Protein AF-A0A7S6MC54-F1 (afdb_monomer_lite)

Sequence (258 aa):
MLLSTLIVSCSLTTASPAATPVPMPVRLTVTQDDRLHALELRAAEIKAAMAKAREAGRLDEVERLERSMQEVRHMMEEVRASIKQQKERASVDKPLPPDARKEPAPPRDKPLPPGAAELEKQEQQIRHLKEAIGHLREAGMIDAAEHLSQELERRHHALRQRVGGAAEAERAALERAQKERANAERARAEAMEREVRARAEREGALRQPGPGAGGPGMERLERLEMTVQELAAHVRELTAIIEQMRRERGGAARQPLP

Foldseek 3Di:
DDDDDDDDDDDDDDDDDDDDDDPDPPPPPCDLVNVLVVLVVVLVVLVVVLVVCVVVVVVVSNVVSVVVNVVSVVVNVVSVVVVVVVVVVVVVPDDDDPDDPDDPDDPPDPPPPPCPVVLVVLVVVLVVLVVVLVVCVVVVVPVVSVVSVVVSVVSVVVSVVVVVVVVVVVVVVVVVVVVVVVVVVVVVVVVVVVVVVVVVVVVVVVPPDDPDDPDPVVVVVVVVVVVVVVVVVVVVVVVVVVVVVVVVVVVVVDDDDD

pLDDT: mean 71.46, std 18.73, range [30.3, 93.81]

Structure (mmCIF, N/CA/C/O backbone):
data_AF-A0A7S6MC54-F1
#
_entry.id   AF-A0A7S6MC54-F1
#
loop_
_atom_site.group_PDB
_atom_site.id
_atom_site.type_symbol
_atom_site.label_atom_id
_atom_site.label_alt_id
_atom_site.label_comp_id
_atom_site.label_asym_id
_atom_site.label_entity_id
_atom_site.label_seq_id
_atom_site.pdbx_PDB_ins_code
_atom_site.Cartn_x
_atom_site.Cartn_y
_atom_site.Cartn_z
_atom_site.occupancy
_atom_site.B_iso_or_equiv
_atom_site.auth_seq_id
_atom_site.auth_comp_id
_atom_site.auth_asym_id
_atom_site.auth_atom_id
_atom_site.pdbx_PDB_model_num
ATOM 1 N N . MET A 1 1 ? 28.677 -18.228 11.259 1.00 37.16 1 MET A N 1
ATOM 2 C CA . MET A 1 1 ? 27.345 -18.139 10.624 1.00 37.16 1 MET A CA 1
ATOM 3 C C . MET A 1 1 ? 27.239 -19.259 9.605 1.00 37.16 1 MET A C 1
ATOM 5 O O . MET A 1 1 ? 28.044 -19.296 8.685 1.00 37.16 1 MET A O 1
ATOM 9 N N . LEU A 1 2 ? 26.347 -20.220 9.845 1.00 32.59 2 LEU A N 1
ATOM 10 C CA . LEU A 1 2 ? 26.194 -21.432 9.037 1.00 32.59 2 LEU A CA 1
ATOM 11 C C . LEU A 1 2 ? 25.467 -21.090 7.725 1.00 32.59 2 LEU A C 1
ATOM 13 O O . LEU A 1 2 ? 24.291 -20.738 7.729 1.00 32.59 2 LEU A O 1
ATOM 17 N N . LEU A 1 3 ? 26.193 -21.154 6.609 1.00 31.42 3 LEU A N 1
ATOM 18 C CA . LEU A 1 3 ? 25.653 -21.095 5.251 1.00 31.42 3 LEU A CA 1
ATOM 19 C C . LEU A 1 3 ? 25.032 -22.459 4.922 1.00 31.42 3 LEU A C 1
ATOM 21 O O . LEU A 1 3 ? 25.734 -23.395 4.545 1.00 31.42 3 LEU A O 1
ATOM 25 N N . SER A 1 4 ? 23.716 -22.584 5.081 1.00 34.78 4 SER A N 1
ATOM 26 C CA . SER A 1 4 ? 22.985 -23.774 4.639 1.00 34.78 4 SER A CA 1
ATOM 27 C C . SER A 1 4 ? 22.830 -23.736 3.118 1.00 34.78 4 SER A C 1
ATOM 29 O O . SER A 1 4 ? 22.003 -23.004 2.576 1.00 34.78 4 SER A O 1
ATOM 31 N N . THR A 1 5 ? 23.679 -24.500 2.433 1.00 37.72 5 THR A N 1
ATOM 32 C CA . THR A 1 5 ? 23.678 -24.676 0.975 1.00 37.72 5 THR A CA 1
ATOM 33 C C . THR A 1 5 ? 22.659 -25.756 0.623 1.00 37.72 5 THR A C 1
ATOM 35 O O . THR A 1 5 ? 22.843 -26.907 1.009 1.00 37.72 5 THR A O 1
ATOM 38 N N . LEU A 1 6 ? 21.587 -25.412 -0.094 1.00 33.50 6 LEU A N 1
ATOM 39 C CA . LEU A 1 6 ? 20.655 -26.401 -0.637 1.00 33.50 6 LEU A CA 1
ATOM 40 C C . LEU A 1 6 ? 21.081 -26.710 -2.079 1.00 33.50 6 LEU A C 1
ATOM 42 O O . LEU A 1 6 ? 20.910 -25.884 -2.973 1.00 33.50 6 LEU A O 1
ATOM 46 N N . ILE A 1 7 ? 21.712 -27.868 -2.285 1.00 37.66 7 ILE A N 1
ATOM 47 C CA . ILE A 1 7 ? 22.091 -28.374 -3.610 1.00 37.66 7 ILE A CA 1
ATOM 48 C C . ILE A 1 7 ? 20.920 -29.217 -4.117 1.00 37.66 7 ILE A C 1
ATOM 50 O O . ILE A 1 7 ? 20.656 -30.293 -3.587 1.00 37.66 7 ILE A O 1
ATOM 54 N N . VAL A 1 8 ? 20.208 -28.724 -5.130 1.00 34.72 8 VAL A N 1
ATOM 55 C CA . VAL A 1 8 ? 19.212 -29.520 -5.858 1.00 34.72 8 VAL A CA 1
ATOM 56 C C . VAL A 1 8 ? 19.930 -30.207 -7.017 1.00 34.72 8 VAL A C 1
ATOM 58 O O . VAL A 1 8 ? 20.238 -29.576 -8.026 1.00 34.72 8 VAL A O 1
ATOM 61 N N . SER A 1 9 ? 20.232 -31.494 -6.851 1.00 30.88 9 SER A N 1
ATOM 62 C CA . SER A 1 9 ? 20.792 -32.348 -7.902 1.00 30.88 9 SER A CA 1
ATOM 63 C C . SER A 1 9 ? 19.655 -32.988 -8.701 1.00 30.88 9 SER A C 1
ATOM 65 O O . SER A 1 9 ? 19.024 -33.929 -8.227 1.00 30.88 9 SER A O 1
ATOM 67 N N . CYS A 1 10 ? 19.395 -32.502 -9.916 1.00 30.30 10 CYS A N 1
ATOM 68 C CA . CYS A 1 10 ? 18.588 -33.231 -10.896 1.00 30.30 10 CYS A CA 1
ATOM 69 C C . CYS A 1 10 ? 19.510 -34.125 -11.733 1.00 30.30 10 CYS A C 1
ATOM 71 O O . CYS A 1 10 ? 20.230 -33.642 -12.604 1.00 30.30 10 CYS A O 1
ATOM 73 N N . SER A 1 11 ? 19.489 -35.429 -11.464 1.00 33.38 11 SER A N 1
ATOM 74 C CA . SER A 1 11 ? 20.126 -36.441 -12.309 1.00 33.38 11 SER A CA 1
ATOM 75 C C . SER A 1 11 ? 19.201 -36.790 -13.476 1.00 33.38 11 SER A C 1
ATOM 77 O O . SER A 1 11 ? 18.204 -37.480 -13.292 1.00 33.38 11 SER A O 1
ATOM 79 N N . LEU A 1 12 ? 19.539 -36.330 -14.681 1.00 36.09 12 LEU A N 1
ATOM 80 C CA . LEU A 1 12 ? 19.030 -36.892 -15.933 1.00 36.09 12 LEU A CA 1
ATOM 81 C C . LEU A 1 12 ? 20.151 -37.732 -16.549 1.00 36.09 12 LEU A C 1
ATOM 83 O O . LEU A 1 12 ? 21.119 -37.209 -17.094 1.00 36.09 12 LEU A O 1
ATOM 87 N N . THR A 1 13 ? 20.026 -39.048 -16.390 1.00 34.53 13 THR A N 1
ATOM 88 C CA . THR A 1 13 ? 20.922 -40.054 -16.960 1.00 34.53 13 THR A CA 1
ATOM 89 C C . THR A 1 13 ? 20.366 -40.513 -18.303 1.00 34.53 13 THR A C 1
ATOM 91 O O . THR A 1 13 ? 19.396 -41.262 -18.317 1.00 34.53 13 THR A O 1
ATOM 94 N N . THR A 1 14 ? 21.020 -40.148 -19.407 1.00 35.31 14 THR A N 1
ATOM 95 C CA . THR A 1 14 ? 21.087 -40.961 -20.638 1.00 35.31 14 THR A CA 1
ATOM 96 C C . THR A 1 14 ? 22.402 -40.684 -21.376 1.00 35.31 14 THR A C 1
ATOM 98 O O . THR A 1 14 ? 22.885 -39.557 -21.399 1.00 35.31 14 THR A O 1
ATOM 101 N N . ALA A 1 15 ? 22.996 -41.755 -21.903 1.00 34.56 15 ALA A N 1
ATOM 102 C CA . ALA A 1 15 ? 24.396 -41.931 -22.288 1.00 34.56 15 ALA A CA 1
ATOM 103 C C . ALA A 1 15 ? 24.897 -41.221 -23.574 1.00 34.56 15 ALA A C 1
ATOM 105 O O . ALA A 1 15 ? 24.126 -40.975 -24.498 1.00 34.56 15 ALA A O 1
ATOM 106 N N . SER A 1 16 ? 26.240 -41.123 -23.648 1.00 34.69 16 SER A N 1
ATOM 107 C CA . SER A 1 16 ? 27.150 -41.099 -24.826 1.00 34.69 16 SER A CA 1
ATOM 108 C C . SER A 1 16 ? 27.732 -39.752 -25.316 1.00 34.69 16 SER A C 1
ATOM 110 O O . SER A 1 16 ? 27.127 -38.705 -25.113 1.00 34.69 16 SER A O 1
ATOM 112 N N . PRO A 1 17 ? 28.970 -39.739 -25.875 1.00 49.44 17 PRO A N 1
ATOM 113 C CA . PRO A 1 17 ? 30.034 -38.875 -25.377 1.00 49.44 17 PRO A CA 1
ATOM 114 C C . PRO A 1 17 ? 30.591 -37.956 -26.469 1.00 49.44 17 PRO A C 1
ATOM 116 O O . PRO A 1 17 ? 31.317 -38.393 -27.358 1.00 49.44 17 PRO A O 1
ATOM 119 N N . ALA A 1 18 ? 30.316 -36.662 -26.371 1.00 38.00 18 ALA A N 1
ATOM 120 C CA . ALA A 1 18 ? 31.085 -35.649 -27.083 1.00 38.00 18 ALA A CA 1
ATOM 121 C C . ALA A 1 18 ? 30.949 -34.311 -26.351 1.00 38.00 18 ALA A C 1
ATOM 123 O O . ALA A 1 18 ? 29.885 -33.704 -26.351 1.00 38.00 18 ALA A O 1
ATOM 124 N N . ALA A 1 19 ? 32.037 -33.900 -25.695 1.00 49.19 19 ALA A N 1
ATOM 125 C CA . ALA A 1 19 ? 32.327 -32.530 -25.268 1.00 49.19 19 ALA A CA 1
ATOM 126 C C . ALA A 1 19 ? 31.126 -31.703 -24.752 1.00 49.19 19 ALA A C 1
ATOM 128 O O . ALA A 1 19 ? 30.734 -30.707 -25.355 1.00 49.19 19 ALA A O 1
ATOM 129 N N . THR A 1 20 ? 30.562 -32.074 -23.603 1.00 38.59 20 THR A N 1
ATOM 130 C CA . THR A 1 20 ? 29.596 -31.217 -22.901 1.00 38.59 20 THR A CA 1
ATOM 131 C C . THR A 1 20 ? 30.325 -30.123 -22.113 1.00 38.59 20 THR A C 1
ATOM 133 O O . THR A 1 20 ? 31.142 -30.460 -21.249 1.00 38.59 20 THR A O 1
ATOM 136 N N . PRO A 1 21 ? 30.035 -28.828 -22.338 1.00 42.56 21 PRO A N 1
ATOM 137 C CA . PRO A 1 21 ? 30.453 -27.778 -21.422 1.00 42.56 21 PRO A CA 1
ATOM 138 C C . PRO A 1 21 ? 29.778 -28.023 -20.070 1.00 42.56 21 PRO A C 1
ATOM 140 O O . PRO A 1 21 ? 28.570 -28.245 -19.996 1.00 42.56 21 PRO A O 1
ATOM 143 N N . VAL A 1 22 ? 30.576 -28.018 -19.003 1.00 42.94 22 VAL A N 1
ATOM 144 C CA . VAL A 1 22 ? 30.094 -28.133 -17.624 1.00 42.94 22 VAL A CA 1
ATOM 145 C C . VAL A 1 22 ? 29.021 -27.058 -17.409 1.00 42.94 22 VAL A C 1
ATOM 147 O O . VAL A 1 22 ? 29.339 -25.874 -17.555 1.00 42.94 22 VAL A O 1
ATOM 150 N N . PRO A 1 23 ? 27.763 -27.413 -17.081 1.00 43.28 23 PRO A N 1
ATOM 151 C CA . PRO A 1 23 ? 26.770 -26.418 -16.718 1.00 43.28 23 PRO A CA 1
ATOM 152 C C . PRO A 1 23 ? 27.247 -25.758 -15.427 1.00 43.28 23 PRO A C 1
ATOM 154 O O . PRO A 1 23 ? 27.237 -26.365 -14.355 1.00 43.28 23 PRO A O 1
ATOM 157 N N . MET A 1 24 ? 27.736 -24.523 -15.537 1.00 39.38 24 MET A N 1
ATOM 158 C CA . MET A 1 24 ? 28.086 -23.740 -14.364 1.00 39.38 24 MET A CA 1
ATOM 159 C C . MET A 1 24 ? 26.811 -23.544 -13.537 1.00 39.38 24 MET A C 1
ATOM 161 O O . MET A 1 24 ? 25.811 -23.061 -14.076 1.00 39.38 24 MET A O 1
ATOM 165 N N . PRO A 1 25 ? 26.805 -23.911 -12.245 1.00 42.22 25 PRO A N 1
ATOM 166 C CA . PRO A 1 25 ? 25.648 -23.690 -11.399 1.00 42.22 25 PRO A CA 1
ATOM 167 C C . PRO A 1 25 ? 25.431 -22.181 -11.270 1.00 42.22 25 PRO A C 1
ATOM 169 O O . PRO A 1 25 ? 26.217 -21.479 -10.630 1.00 42.22 25 PRO A O 1
ATOM 172 N N . VAL A 1 26 ? 24.357 -21.679 -11.881 1.00 44.09 26 VAL A N 1
ATOM 173 C CA . VAL A 1 26 ? 23.861 -20.323 -11.639 1.00 44.09 26 VAL A CA 1
ATOM 174 C C . VAL A 1 26 ? 23.416 -20.282 -10.180 1.00 44.09 26 VAL A C 1
ATOM 176 O O . VAL A 1 26 ? 22.332 -20.740 -9.823 1.00 44.09 26 VAL A O 1
ATOM 179 N N . ARG A 1 27 ? 24.294 -19.791 -9.301 1.00 42.75 27 ARG A N 1
ATOM 180 C CA . ARG A 1 27 ? 23.959 -19.522 -7.903 1.00 42.75 27 ARG A CA 1
ATOM 181 C C . ARG A 1 27 ? 22.993 -18.344 -7.875 1.00 42.75 27 ARG A C 1
ATOM 183 O O . ARG A 1 27 ? 23.418 -17.195 -7.875 1.00 42.75 27 ARG A O 1
ATOM 190 N N . LEU A 1 28 ? 21.697 -18.638 -7.845 1.00 42.56 28 LEU A N 1
ATOM 191 C CA . LEU A 1 28 ? 20.680 -17.658 -7.484 1.00 42.56 28 LEU A CA 1
ATOM 192 C C . LEU A 1 28 ? 20.910 -17.276 -6.018 1.00 42.56 28 LEU A C 1
ATOM 194 O O . LEU A 1 28 ? 20.543 -18.003 -5.095 1.00 42.56 28 LEU A O 1
ATOM 198 N N . THR A 1 29 ? 21.600 -16.163 -5.794 1.00 50.56 29 THR A N 1
ATOM 199 C CA . THR A 1 29 ? 21.763 -15.584 -4.463 1.00 50.56 29 THR A CA 1
ATOM 200 C C . THR A 1 29 ? 20.431 -14.977 -4.050 1.00 50.56 29 THR A C 1
ATOM 202 O O . THR A 1 29 ? 20.132 -13.846 -4.415 1.00 50.56 29 THR A O 1
ATOM 205 N N . VAL A 1 30 ? 19.619 -15.738 -3.313 1.00 60.34 30 VAL A N 1
ATOM 206 C CA . VAL A 1 30 ? 18.400 -15.214 -2.682 1.00 60.34 30 VAL A CA 1
ATOM 207 C C . VAL A 1 30 ? 18.823 -14.155 -1.667 1.00 60.34 30 VAL A C 1
ATOM 209 O O . VAL A 1 30 ? 19.480 -14.474 -0.669 1.00 60.34 30 VAL A O 1
ATOM 212 N N . THR A 1 31 ? 18.483 -12.900 -1.939 1.00 78.94 31 THR A N 1
ATOM 213 C CA . THR A 1 31 ? 18.823 -11.769 -1.075 1.00 78.94 31 THR A CA 1
ATOM 214 C C . THR A 1 31 ? 17.935 -11.759 0.176 1.00 78.94 31 THR A C 1
ATOM 216 O O . THR A 1 31 ? 16.900 -12.427 0.240 1.00 78.94 31 THR A O 1
ATOM 219 N N . GLN A 1 32 ? 18.337 -11.027 1.222 1.00 76.38 32 GLN A N 1
ATOM 220 C CA . GLN A 1 32 ? 17.475 -10.853 2.401 1.00 76.38 32 GLN A CA 1
ATOM 221 C C . GLN A 1 32 ? 16.175 -10.110 2.056 1.00 76.38 32 GLN A C 1
ATOM 223 O O . GLN A 1 32 ? 15.142 -10.397 2.660 1.00 76.38 32 GLN A O 1
ATOM 228 N N . ASP A 1 33 ? 16.214 -9.235 1.049 1.00 76.12 33 ASP A N 1
ATOM 229 C CA . ASP A 1 33 ? 15.036 -8.541 0.529 1.00 76.12 33 ASP A CA 1
ATOM 230 C C . ASP A 1 33 ? 14.071 -9.522 -0.166 1.00 76.12 33 ASP A C 1
ATOM 232 O O . ASP A 1 33 ? 12.867 -9.475 0.090 1.00 76.12 33 ASP A O 1
ATOM 236 N N . ASP A 1 34 ? 14.584 -10.502 -0.923 1.00 82.44 34 ASP A N 1
ATOM 237 C CA . ASP A 1 34 ? 13.758 -11.565 -1.526 1.00 82.44 34 ASP A CA 1
ATOM 238 C C . ASP A 1 34 ? 13.069 -12.433 -0.460 1.00 82.44 34 ASP A C 1
ATOM 240 O O . ASP A 1 34 ? 11.914 -12.837 -0.610 1.00 82.44 34 ASP A O 1
ATOM 244 N N . ARG A 1 35 ? 13.762 -12.706 0.656 1.00 82.44 35 ARG A N 1
ATOM 245 C CA . ARG A 1 35 ? 13.190 -13.451 1.791 1.00 82.44 35 ARG A CA 1
ATOM 246 C C . ARG A 1 35 ? 12.090 -12.663 2.488 1.00 82.44 35 ARG A C 1
ATOM 248 O O . ARG A 1 35 ? 11.071 -13.247 2.850 1.00 82.44 35 ARG A O 1
ATOM 255 N N . LEU A 1 36 ? 12.285 -11.357 2.673 1.00 86.69 36 LEU A N 1
ATOM 256 C CA . LEU A 1 36 ? 11.266 -10.496 3.263 1.00 86.69 36 LEU A CA 1
ATOM 257 C C . LEU A 1 36 ? 10.018 -10.450 2.374 1.00 86.69 36 LEU A C 1
ATOM 259 O O . LEU A 1 36 ? 8.909 -10.619 2.877 1.00 86.69 36 LEU A O 1
ATOM 263 N N . HIS A 1 37 ? 10.203 -10.323 1.059 1.00 85.31 37 HIS A N 1
ATOM 264 C CA . HIS A 1 37 ? 9.099 -10.310 0.105 1.00 85.31 37 HIS A CA 1
ATOM 265 C C . HIS A 1 37 ? 8.324 -11.640 0.077 1.00 85.31 37 HIS A C 1
ATOM 267 O O . HIS A 1 37 ? 7.093 -11.651 0.078 1.00 85.31 37 HIS A O 1
ATOM 273 N N . ALA A 1 38 ? 9.024 -12.777 0.143 1.00 86.06 38 ALA A N 1
ATOM 274 C CA . ALA A 1 38 ? 8.3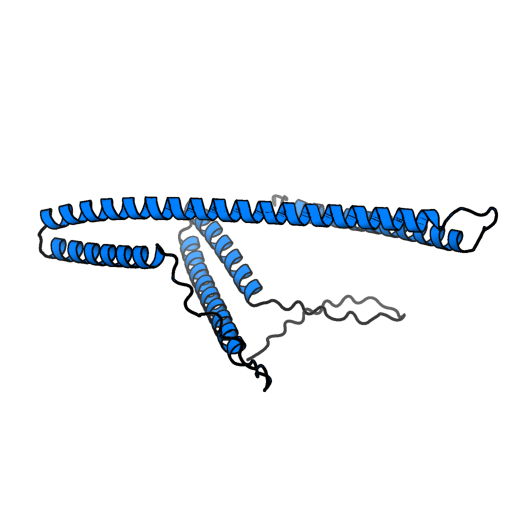88 -14.093 0.234 1.00 86.06 38 ALA A CA 1
ATOM 275 C C . ALA A 1 38 ? 7.558 -14.266 1.523 1.00 86.06 38 ALA A C 1
ATOM 277 O O . ALA A 1 38 ? 6.478 -14.860 1.495 1.00 86.06 38 ALA A O 1
ATOM 278 N N . LEU A 1 39 ? 8.030 -13.728 2.653 1.00 88.69 39 LEU A N 1
ATOM 279 C CA . LEU A 1 39 ? 7.279 -13.743 3.913 1.00 88.69 39 LEU A CA 1
ATOM 280 C C . LEU A 1 39 ? 6.048 -12.827 3.866 1.00 88.69 39 LEU A C 1
ATOM 282 O O . LEU A 1 39 ? 5.001 -13.191 4.400 1.00 88.69 39 LEU A O 1
ATOM 286 N N . GLU A 1 40 ? 6.138 -11.678 3.193 1.00 91.06 40 GLU A N 1
ATOM 287 C CA . GLU A 1 40 ? 4.998 -10.779 2.972 1.00 91.06 40 GLU A CA 1
ATOM 288 C C . GLU A 1 40 ? 3.909 -11.436 2.119 1.00 91.06 40 GLU A C 1
ATOM 290 O O . GLU A 1 40 ? 2.725 -11.347 2.459 1.00 91.06 40 GLU A O 1
ATOM 295 N N . LEU A 1 41 ? 4.304 -12.160 1.067 1.00 92.38 41 LEU A N 1
ATOM 296 C CA . LEU A 1 41 ? 3.377 -12.935 0.244 1.00 92.38 41 LEU A CA 1
ATOM 297 C C . LEU A 1 41 ? 2.686 -14.029 1.069 1.00 92.38 41 LEU A C 1
ATOM 299 O O . LEU A 1 41 ? 1.459 -14.126 1.067 1.00 92.38 41 LEU A O 1
ATOM 303 N N . ARG A 1 42 ? 3.451 -14.781 1.869 1.00 89.88 42 ARG A N 1
ATOM 304 C CA . ARG A 1 42 ? 2.906 -15.813 2.763 1.00 89.88 42 ARG A CA 1
ATOM 305 C C . ARG A 1 42 ? 1.955 -15.229 3.814 1.00 89.88 42 ARG A C 1
ATOM 307 O O . ARG A 1 42 ? 0.926 -15.825 4.125 1.00 89.88 42 ARG A O 1
ATOM 314 N N . ALA A 1 43 ? 2.246 -14.039 4.342 1.00 90.56 43 ALA A N 1
ATOM 315 C CA . ALA A 1 43 ? 1.335 -13.336 5.242 1.00 90.56 43 ALA A CA 1
ATOM 316 C C . ALA A 1 43 ? 0.034 -12.916 4.532 1.00 90.56 43 ALA A C 1
ATOM 318 O O . ALA A 1 43 ? -1.042 -12.972 5.129 1.00 90.56 43 ALA A O 1
ATOM 319 N N . ALA A 1 44 ? 0.092 -12.505 3.264 1.00 91.69 44 ALA A N 1
ATOM 320 C CA . ALA A 1 44 ? -1.109 -12.199 2.488 1.00 91.69 44 ALA A CA 1
ATOM 321 C C . ALA A 1 44 ? -1.978 -13.452 2.263 1.00 91.69 44 ALA A C 1
ATOM 323 O O . ALA A 1 44 ? -3.195 -13.397 2.451 1.00 91.69 44 ALA A O 1
ATOM 324 N N . GLU A 1 45 ? -1.358 -14.593 1.958 1.00 92.12 45 GLU A N 1
ATOM 325 C CA . GLU A 1 45 ? -2.043 -15.881 1.786 1.00 92.12 45 GLU A CA 1
ATOM 326 C C . GLU A 1 45 ? -2.743 -16.343 3.069 1.00 92.12 45 GLU A C 1
ATOM 328 O O . GLU A 1 45 ? -3.922 -16.699 3.032 1.00 92.12 45 GLU A O 1
ATOM 333 N N . ILE A 1 46 ? -2.067 -16.271 4.222 1.00 90.44 46 ILE A N 1
ATOM 334 C CA . ILE A 1 46 ? -2.665 -16.656 5.511 1.00 90.44 46 ILE A CA 1
ATOM 335 C C . ILE A 1 46 ? -3.828 -15.715 5.866 1.00 90.44 46 ILE A C 1
ATOM 337 O O . ILE A 1 46 ? -4.856 -16.179 6.354 1.00 90.44 46 ILE A O 1
ATOM 341 N N . LYS A 1 47 ? -3.736 -14.407 5.574 1.00 93.81 47 LYS A N 1
ATOM 342 C CA . LYS A 1 47 ? -4.873 -13.478 5.757 1.00 93.81 47 LYS A CA 1
ATOM 343 C C . LYS A 1 47 ? -6.074 -13.865 4.899 1.00 93.81 47 LYS A C 1
ATOM 345 O O . LYS A 1 47 ? -7.195 -13.877 5.404 1.00 93.81 47 LYS A O 1
ATOM 350 N N . ALA A 1 48 ? -5.846 -14.196 3.631 1.00 92.19 48 ALA A N 1
ATOM 351 C CA . ALA A 1 48 ? -6.909 -14.634 2.733 1.00 92.19 48 ALA A CA 1
ATOM 352 C C . ALA A 1 48 ? -7.532 -15.966 3.194 1.00 92.19 48 ALA A C 1
ATOM 354 O O . ALA A 1 48 ? -8.752 -16.125 3.145 1.00 92.19 48 ALA A O 1
ATOM 355 N N . ALA A 1 49 ? -6.718 -16.901 3.690 1.00 88.88 49 ALA A N 1
ATOM 356 C CA . ALA A 1 49 ? -7.191 -18.161 4.258 1.00 88.88 49 ALA A CA 1
ATOM 357 C C . ALA A 1 49 ? -8.013 -17.947 5.541 1.00 88.88 49 ALA A C 1
ATOM 359 O O . ALA A 1 49 ? -9.072 -18.552 5.686 1.00 88.88 49 ALA A O 1
ATOM 360 N N . MET A 1 50 ? -7.593 -17.035 6.428 1.00 90.94 50 MET A N 1
ATOM 361 C CA . MET A 1 50 ? -8.351 -16.686 7.638 1.00 90.94 50 MET A CA 1
ATOM 362 C C . MET A 1 50 ? -9.715 -16.085 7.301 1.00 90.94 50 MET A C 1
ATOM 364 O O . MET A 1 50 ? -10.699 -16.436 7.943 1.00 90.94 50 MET A O 1
ATOM 368 N N . ALA A 1 51 ? -9.794 -15.210 6.293 1.00 91.38 51 ALA A N 1
ATOM 369 C CA . ALA A 1 51 ? -11.066 -14.642 5.849 1.00 91.38 51 ALA A CA 1
ATOM 370 C C . ALA A 1 51 ? -12.031 -15.741 5.369 1.00 91.38 51 ALA A C 1
ATOM 372 O O . ALA A 1 51 ? -13.155 -15.820 5.858 1.00 91.38 51 ALA A O 1
ATOM 373 N N . LYS A 1 52 ? -11.554 -16.662 4.520 1.00 92.81 52 LYS A N 1
ATOM 374 C CA . LYS A 1 52 ? -12.347 -17.807 4.037 1.00 92.81 52 LYS A CA 1
ATOM 375 C C . LYS A 1 52 ? -12.767 -18.761 5.160 1.00 92.81 52 LYS A C 1
ATOM 377 O O . LYS A 1 52 ? -13.876 -19.287 5.135 1.00 92.81 52 LYS A O 1
ATOM 382 N N . ALA A 1 53 ? -11.897 -19.002 6.141 1.00 89.94 53 ALA A N 1
ATOM 383 C CA . ALA A 1 53 ? -12.206 -19.854 7.289 1.00 89.94 53 ALA A CA 1
ATOM 384 C C . ALA A 1 53 ? -13.242 -19.204 8.227 1.00 89.94 53 ALA A C 1
ATOM 386 O O . ALA A 1 53 ? -14.144 -19.893 8.703 1.00 89.94 53 ALA A O 1
ATOM 387 N N . ARG A 1 54 ? -13.170 -17.877 8.428 1.00 92.19 54 ARG A N 1
ATOM 388 C CA . ARG A 1 54 ? -14.175 -17.099 9.175 1.00 92.19 54 ARG A CA 1
ATOM 389 C C . ARG A 1 54 ? -15.532 -17.102 8.475 1.00 92.19 54 ARG A C 1
ATOM 391 O O . ARG A 1 54 ? -16.537 -17.351 9.130 1.00 92.19 54 ARG A O 1
ATOM 398 N N . GLU A 1 55 ? -15.560 -16.890 7.159 1.00 90.62 55 GLU A N 1
ATOM 399 C CA . GLU A 1 55 ? -16.787 -16.963 6.349 1.00 90.62 55 GLU A CA 1
ATOM 400 C C . GLU A 1 55 ? -17.436 -18.352 6.406 1.00 90.62 55 GLU A C 1
ATOM 402 O O . GLU A 1 55 ? -18.657 -18.466 6.450 1.00 90.62 55 GLU A O 1
ATOM 407 N N . ALA A 1 56 ? -16.626 -19.411 6.461 1.00 89.19 56 ALA A N 1
ATOM 408 C CA . ALA A 1 56 ? -17.100 -20.785 6.572 1.00 89.19 56 ALA A CA 1
ATOM 409 C C . ALA A 1 56 ? -17.406 -21.241 8.014 1.00 89.19 56 ALA A C 1
ATOM 411 O O . ALA A 1 56 ? -17.706 -22.417 8.220 1.00 89.19 56 ALA A O 1
ATOM 412 N N . GLY A 1 57 ? -17.287 -20.359 9.015 1.00 88.81 57 GLY A N 1
ATOM 413 C CA . GLY A 1 57 ? -17.543 -20.681 10.424 1.00 88.81 57 GLY A CA 1
ATOM 414 C C . GLY A 1 57 ? -16.556 -21.675 11.053 1.00 88.81 57 GLY A C 1
ATOM 415 O O . GLY A 1 57 ? -16.834 -22.223 12.118 1.00 88.81 57 GLY A O 1
ATOM 416 N N . ARG A 1 58 ? -15.402 -21.928 10.422 1.00 91.56 58 ARG A N 1
ATOM 417 C CA . ARG A 1 58 ? -14.389 -22.887 10.899 1.00 91.56 58 ARG A CA 1
ATOM 418 C C . ARG A 1 58 ? -13.413 -22.211 11.861 1.00 91.56 58 ARG A C 1
ATOM 420 O O . ARG A 1 58 ? -12.281 -21.902 11.495 1.00 91.56 58 ARG A O 1
ATOM 427 N N . LEU A 1 59 ? -13.863 -21.964 13.092 1.00 90.38 59 LEU A N 1
ATOM 428 C CA . LEU A 1 59 ? -13.106 -21.219 14.110 1.00 90.38 59 LEU A CA 1
ATOM 429 C C . LEU A 1 59 ? -11.770 -21.887 14.489 1.00 90.38 59 LEU A C 1
ATOM 431 O O . LEU A 1 59 ? -10.767 -21.189 14.609 1.00 90.38 59 LEU A O 1
ATOM 435 N N . ASP A 1 60 ? -11.713 -23.220 14.550 1.00 92.06 60 ASP A N 1
ATOM 436 C CA . ASP A 1 60 ? -10.469 -23.958 14.836 1.00 92.06 60 ASP A CA 1
ATOM 437 C C . ASP A 1 60 ? -9.383 -23.716 13.771 1.00 92.06 60 ASP A C 1
ATOM 439 O O . ASP A 1 60 ? -8.186 -23.630 14.059 1.00 92.06 60 ASP A O 1
ATOM 443 N N . GLU A 1 61 ? -9.799 -23.581 12.508 1.00 89.00 61 GLU A N 1
ATOM 444 C CA . GLU A 1 61 ? -8.899 -23.284 11.394 1.00 89.00 61 GLU A CA 1
ATOM 445 C C . GLU A 1 61 ? -8.409 -21.832 11.457 1.00 89.00 61 GLU A C 1
ATOM 447 O O . GLU A 1 61 ? -7.241 -21.563 11.176 1.00 89.00 61 GLU A O 1
ATOM 452 N N . VAL A 1 62 ? -9.264 -20.905 11.900 1.00 90.56 62 VAL A N 1
ATOM 453 C CA . VAL A 1 62 ? -8.890 -19.503 12.133 1.00 90.56 62 VAL A CA 1
ATOM 454 C C . VAL A 1 62 ? -7.833 -19.403 13.227 1.00 90.56 62 VAL A C 1
ATOM 456 O O . VAL A 1 62 ? -6.801 -18.781 12.991 1.00 90.56 62 VAL A O 1
ATOM 459 N N . GLU A 1 63 ? -8.016 -20.063 14.372 1.00 92.75 63 GLU A N 1
ATOM 460 C CA . GLU A 1 63 ? -7.017 -20.052 15.450 1.00 92.75 63 GLU A CA 1
ATOM 461 C C . GLU A 1 63 ? -5.670 -20.632 15.005 1.00 92.75 63 GLU A C 1
ATOM 463 O O . GLU A 1 63 ? -4.603 -20.105 15.335 1.00 92.75 63 GLU A O 1
ATOM 468 N N . ARG A 1 64 ? -5.693 -21.719 14.226 1.00 93.44 64 ARG A N 1
ATOM 469 C CA . ARG A 1 64 ? -4.471 -22.317 13.675 1.00 93.44 64 ARG A CA 1
ATOM 470 C C . ARG A 1 64 ? -3.759 -21.359 12.717 1.00 93.44 64 ARG A C 1
ATOM 472 O O . ARG A 1 64 ? -2.533 -21.239 12.764 1.00 93.44 64 ARG A O 1
ATOM 479 N N . LEU A 1 65 ? -4.508 -20.681 11.850 1.00 90.12 65 LEU A N 1
ATOM 480 C CA . LEU A 1 65 ? -3.964 -19.699 10.914 1.00 90.12 65 LEU A CA 1
ATOM 481 C C . LEU A 1 65 ? -3.467 -18.432 11.630 1.00 90.12 65 LEU A C 1
ATOM 483 O O . LEU A 1 65 ? -2.469 -17.855 11.205 1.00 90.12 65 LEU A O 1
ATOM 487 N N . GLU A 1 66 ? -4.086 -18.034 12.742 1.00 93.19 66 GLU A N 1
ATOM 488 C CA . GLU A 1 66 ? -3.618 -16.929 13.585 1.00 93.19 66 GLU A CA 1
ATOM 489 C C . GLU A 1 66 ? -2.270 -17.243 14.246 1.00 93.19 66 GLU A C 1
ATOM 491 O O . GLU A 1 66 ? -1.376 -16.395 14.231 1.00 93.19 66 GLU A O 1
ATOM 496 N N . ARG A 1 67 ? -2.062 -18.474 14.731 1.00 93.62 67 ARG A N 1
ATOM 497 C CA . ARG A 1 67 ? -0.742 -18.921 15.220 1.00 93.62 67 ARG A CA 1
ATOM 498 C C . ARG A 1 67 ? 0.302 -18.901 14.102 1.00 93.62 67 ARG A C 1
ATOM 500 O O . ARG A 1 67 ? 1.377 -18.332 14.271 1.00 93.62 67 ARG A O 1
ATOM 507 N N . SER A 1 68 ? -0.048 -19.409 12.919 1.00 90.75 68 SER A N 1
ATOM 508 C CA . SER A 1 68 ? 0.846 -19.362 11.753 1.00 90.75 68 SER A CA 1
ATOM 509 C C . SER A 1 68 ? 1.169 -17.923 11.315 1.00 90.75 68 SER A C 1
ATOM 511 O O . SER A 1 68 ? 2.289 -17.623 10.904 1.00 90.75 68 SER A O 1
ATOM 513 N N . MET A 1 69 ? 0.220 -16.993 11.457 1.00 93.56 69 MET A N 1
ATOM 514 C CA . MET A 1 69 ? 0.443 -15.567 11.209 1.00 93.56 69 MET A CA 1
ATOM 515 C C . MET A 1 69 ? 1.438 -14.955 12.201 1.00 93.56 69 MET A C 1
ATOM 517 O O . MET A 1 69 ? 2.247 -14.114 11.808 1.00 93.56 69 MET A O 1
ATOM 521 N N . GLN A 1 70 ? 1.383 -15.344 13.477 1.00 92.69 70 GLN A N 1
ATOM 522 C CA . GLN A 1 70 ? 2.332 -14.877 14.493 1.00 92.69 70 GLN A CA 1
ATOM 523 C C . GLN A 1 70 ? 3.755 -15.360 14.188 1.00 92.69 70 GLN A C 1
ATOM 525 O O . GLN A 1 70 ? 4.685 -14.557 14.226 1.00 92.69 70 GLN A O 1
ATOM 530 N N . GLU A 1 71 ? 3.915 -16.621 13.781 1.00 92.38 71 GLU A N 1
ATOM 531 C CA . GLU A 1 71 ? 5.206 -17.172 13.345 1.00 92.38 71 GLU A CA 1
ATOM 532 C C . GLU A 1 71 ? 5.779 -16.402 12.144 1.00 92.38 71 GLU A C 1
ATOM 534 O O . GLU A 1 71 ? 6.951 -16.024 12.141 1.00 92.38 71 GLU A O 1
ATOM 539 N N . VAL A 1 72 ? 4.951 -16.106 11.133 1.00 91.06 72 VAL A N 1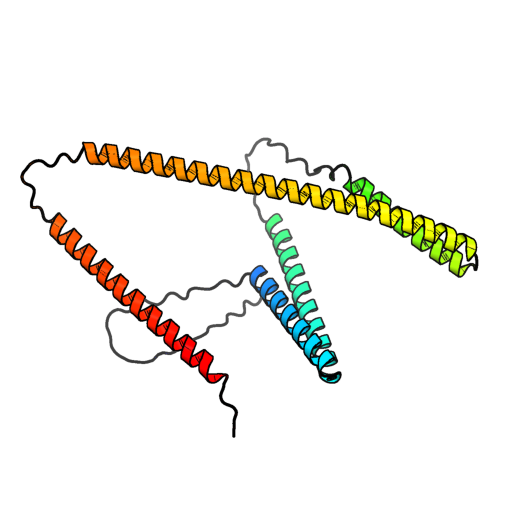
ATOM 540 C CA . VAL A 1 72 ? 5.388 -15.332 9.958 1.00 91.06 72 VAL A CA 1
ATOM 541 C C . VAL A 1 72 ? 5.787 -13.907 10.334 1.00 91.06 72 VAL A C 1
ATOM 543 O O . VAL A 1 72 ? 6.797 -13.411 9.835 1.00 91.06 72 VAL A O 1
ATOM 546 N N . ARG A 1 73 ? 5.057 -13.255 11.246 1.00 91.38 73 ARG A N 1
ATOM 547 C CA . ARG A 1 73 ? 5.430 -11.924 11.754 1.00 91.38 73 ARG A CA 1
ATOM 548 C C . ARG A 1 73 ? 6.773 -11.945 12.474 1.00 91.38 73 ARG A C 1
ATOM 550 O O . ARG A 1 73 ? 7.596 -11.075 12.207 1.00 91.38 73 ARG A O 1
ATOM 557 N N . HIS A 1 74 ? 7.010 -12.950 13.313 1.00 91.94 74 HIS A N 1
ATOM 558 C CA . HIS A 1 74 ? 8.283 -13.101 14.008 1.00 91.94 74 HIS A CA 1
ATOM 559 C C . HIS A 1 74 ? 9.446 -13.268 13.020 1.00 91.94 74 HIS A C 1
ATOM 561 O O . HIS A 1 74 ? 10.416 -12.516 13.076 1.00 91.94 74 HIS A O 1
ATOM 567 N N . MET A 1 75 ? 9.302 -14.149 12.023 1.00 86.94 75 MET A N 1
ATOM 568 C CA . MET A 1 75 ? 10.313 -14.322 10.970 1.00 86.94 75 MET A CA 1
ATOM 569 C C . MET A 1 75 ? 10.569 -13.026 10.181 1.00 86.94 75 MET A C 1
ATOM 571 O O . MET A 1 75 ? 11.707 -12.726 9.823 1.00 86.94 75 MET A O 1
ATOM 575 N N . MET A 1 76 ? 9.531 -12.227 9.910 1.00 89.62 76 MET A N 1
ATOM 576 C CA . MET A 1 76 ? 9.698 -10.927 9.250 1.00 89.62 76 MET A CA 1
ATOM 577 C C . MET A 1 76 ? 10.477 -9.930 10.116 1.00 89.62 76 MET A C 1
ATOM 579 O O . MET A 1 76 ? 11.300 -9.181 9.588 1.00 89.62 76 MET A O 1
ATOM 583 N N . GLU A 1 77 ? 10.229 -9.900 11.426 1.00 90.88 77 GLU A N 1
ATOM 584 C CA . GLU A 1 77 ? 10.956 -9.048 12.372 1.00 90.88 77 GLU A CA 1
ATOM 585 C C . GLU A 1 77 ? 12.433 -9.438 12.464 1.00 90.88 77 GLU A C 1
ATOM 587 O O . GLU A 1 77 ? 13.297 -8.563 12.384 1.00 90.88 77 GLU A O 1
ATOM 592 N N . GLU A 1 78 ? 12.740 -10.734 12.528 1.00 89.00 78 GLU A N 1
ATOM 593 C CA . GLU A 1 78 ? 14.116 -11.239 12.527 1.00 89.00 78 GLU A CA 1
ATOM 594 C C . GLU A 1 78 ? 14.867 -10.872 11.240 1.00 89.00 78 GLU A C 1
ATOM 596 O O . GLU A 1 78 ? 16.004 -10.391 11.286 1.00 89.00 78 GLU A O 1
ATO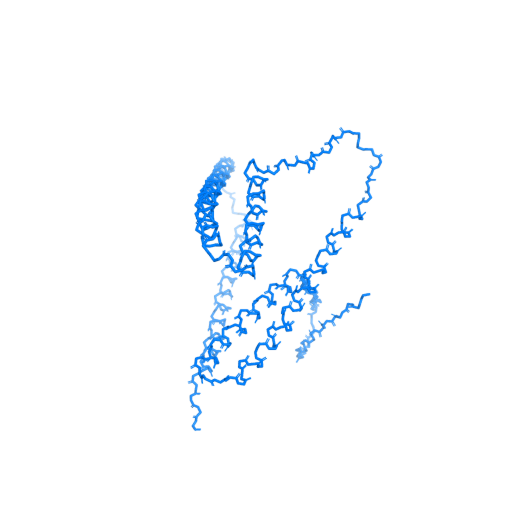M 601 N N . VAL A 1 79 ? 14.227 -11.039 10.077 1.00 84.94 79 VAL A N 1
ATOM 602 C CA . VAL A 1 79 ? 14.822 -10.668 8.784 1.00 84.94 79 VAL A CA 1
ATOM 603 C C . VAL A 1 79 ? 15.055 -9.158 8.713 1.00 84.94 79 VAL A C 1
ATOM 605 O O . VAL A 1 79 ? 16.143 -8.727 8.331 1.00 84.94 79 VAL A O 1
ATOM 608 N N . ARG A 1 80 ? 14.094 -8.336 9.150 1.00 87.31 80 ARG A N 1
ATOM 609 C CA . ARG A 1 80 ? 14.246 -6.870 9.202 1.00 87.31 80 ARG A CA 1
ATOM 610 C C . ARG A 1 80 ? 15.364 -6.437 10.152 1.00 87.31 80 ARG A C 1
ATOM 612 O O . ARG A 1 80 ? 16.139 -5.543 9.808 1.00 87.31 80 ARG A O 1
ATOM 619 N N . ALA A 1 81 ? 15.483 -7.077 11.314 1.00 85.38 81 ALA A N 1
ATOM 620 C CA . ALA A 1 81 ? 16.567 -6.829 12.259 1.00 85.38 81 ALA A CA 1
ATOM 621 C C . ALA A 1 81 ? 17.934 -7.201 11.658 1.00 85.38 81 ALA A C 1
ATOM 623 O O . ALA A 1 81 ? 18.897 -6.446 11.799 1.00 85.38 81 ALA A O 1
ATOM 624 N N . SER A 1 82 ? 18.007 -8.312 10.920 1.00 80.06 82 SER A N 1
ATOM 625 C CA . SER A 1 82 ? 19.221 -8.734 10.215 1.00 80.06 82 SER A CA 1
ATOM 626 C C . SER A 1 82 ? 19.634 -7.743 9.121 1.00 80.06 82 SER A C 1
ATOM 628 O O . SER A 1 82 ? 20.798 -7.342 9.077 1.00 80.06 82 SER A O 1
ATOM 630 N N . ILE A 1 83 ? 18.681 -7.262 8.310 1.00 80.88 83 ILE A N 1
ATOM 631 C CA . ILE A 1 83 ? 18.924 -6.236 7.281 1.00 80.88 83 ILE A CA 1
ATOM 632 C C . ILE A 1 83 ? 1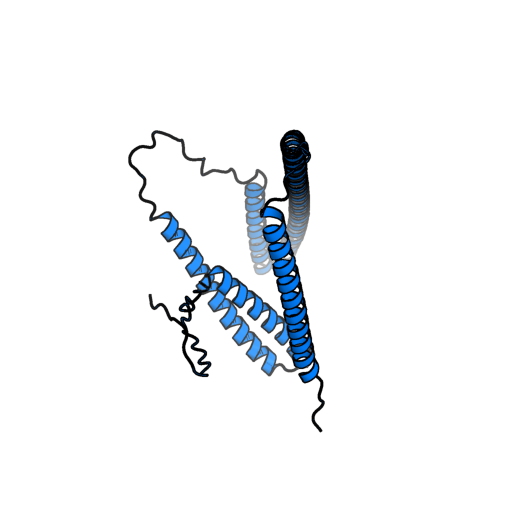9.458 -4.949 7.923 1.00 80.88 83 ILE A C 1
ATOM 634 O O . ILE A 1 83 ? 20.405 -4.340 7.420 1.00 80.88 83 ILE A O 1
ATOM 638 N N . LYS A 1 84 ? 18.881 -4.534 9.059 1.00 83.88 84 LYS A N 1
ATOM 639 C CA . LYS A 1 84 ? 19.335 -3.352 9.803 1.00 83.88 84 LYS A CA 1
ATOM 640 C C . LYS A 1 84 ? 20.779 -3.511 10.291 1.00 83.88 84 LYS A C 1
ATOM 642 O O . LYS A 1 84 ? 21.599 -2.634 10.033 1.00 83.88 84 LYS A O 1
ATOM 647 N N . GLN A 1 85 ? 21.117 -4.649 10.898 1.00 78.75 85 GLN A N 1
ATOM 648 C CA . GLN A 1 85 ? 22.482 -4.935 11.352 1.00 78.75 85 GLN A CA 1
ATOM 649 C C . GLN A 1 85 ? 23.491 -5.019 10.198 1.00 78.75 85 GLN A C 1
ATOM 651 O O . GLN A 1 85 ? 24.635 -4.591 10.348 1.00 78.75 85 GLN A O 1
ATOM 656 N N . GLN A 1 86 ? 23.096 -5.546 9.035 1.00 71.50 86 GLN A N 1
ATOM 657 C CA . GLN A 1 86 ? 23.960 -5.567 7.851 1.00 71.50 86 GLN A CA 1
ATOM 658 C C . GLN A 1 86 ? 24.226 -4.161 7.307 1.00 71.50 86 GLN A C 1
ATOM 660 O O . GLN A 1 86 ? 25.364 -3.859 6.956 1.00 71.50 86 GLN A O 1
ATOM 665 N N . LYS A 1 87 ? 23.217 -3.283 7.291 1.00 74.75 87 LYS A N 1
ATOM 666 C CA . LYS A 1 87 ? 23.388 -1.875 6.898 1.00 74.75 87 LYS A CA 1
ATOM 667 C C . LYS A 1 87 ? 24.302 -1.117 7.860 1.00 74.75 87 LYS A C 1
ATOM 669 O O . LYS A 1 87 ? 25.159 -0.362 7.409 1.00 74.75 87 LYS A O 1
ATOM 674 N N . GLU A 1 88 ? 24.165 -1.357 9.162 1.00 69.62 88 GLU A N 1
ATOM 675 C CA . GLU A 1 88 ? 25.047 -0.774 10.179 1.00 69.62 88 GLU A CA 1
ATOM 676 C C . GLU A 1 88 ? 26.495 -1.267 10.009 1.00 69.62 88 GLU A C 1
ATOM 678 O O . GLU A 1 88 ? 27.414 -0.454 9.973 1.00 69.62 88 GLU A O 1
ATOM 683 N N . ARG A 1 89 ? 26.725 -2.565 9.775 1.00 61.72 89 ARG A N 1
ATOM 684 C CA . ARG A 1 89 ? 28.078 -3.109 9.531 1.00 61.72 89 ARG A CA 1
ATOM 685 C C . ARG A 1 89 ? 28.698 -2.638 8.212 1.00 61.72 89 ARG A C 1
ATOM 687 O O . ARG A 1 89 ? 29.868 -2.273 8.189 1.00 61.72 89 ARG A O 1
ATOM 694 N N . ALA A 1 90 ? 27.914 -2.550 7.138 1.00 58.38 90 ALA A N 1
ATOM 695 C CA . ALA A 1 90 ? 28.372 -2.010 5.854 1.00 58.38 90 ALA A CA 1
ATOM 696 C C . ALA A 1 90 ? 28.771 -0.523 5.934 1.00 58.38 90 ALA A C 1
ATOM 698 O O . ALA A 1 90 ? 29.535 -0.044 5.100 1.00 58.38 90 ALA A O 1
ATOM 699 N N . SER A 1 91 ? 28.277 0.207 6.940 1.00 56.75 91 SER A N 1
ATOM 700 C CA . SER A 1 91 ? 28.675 1.594 7.201 1.00 56.75 91 SER A CA 1
ATOM 701 C C . SER A 1 91 ? 29.967 1.739 8.021 1.00 56.75 91 SER A C 1
ATOM 703 O O . SER A 1 91 ? 30.514 2.838 8.074 1.00 56.75 91 SER A O 1
ATOM 705 N N . VAL A 1 92 ? 30.475 0.647 8.612 1.00 54.75 92 VAL A N 1
ATOM 706 C CA . VAL A 1 92 ? 31.692 0.624 9.449 1.00 54.75 92 VAL A CA 1
ATOM 707 C C . VAL A 1 92 ? 32.932 0.155 8.663 1.00 54.75 92 VAL A C 1
ATOM 709 O O . VAL A 1 92 ? 34.022 0.660 8.912 1.00 54.75 92 VAL A O 1
ATOM 712 N N . ASP A 1 93 ? 32.781 -0.710 7.652 1.00 47.44 93 ASP A N 1
ATOM 713 C CA . ASP A 1 93 ? 33.897 -1.326 6.898 1.00 47.44 93 ASP A CA 1
ATOM 714 C C . ASP A 1 93 ? 34.255 -0.626 5.567 1.00 47.44 93 ASP A C 1
ATOM 716 O O . ASP A 1 93 ? 34.519 -1.266 4.547 1.00 47.44 93 ASP A O 1
ATOM 720 N N . LYS A 1 94 ? 34.305 0.711 5.545 1.00 44.16 94 LYS A N 1
ATOM 721 C CA . LYS A 1 94 ? 34.951 1.445 4.439 1.00 44.16 94 LYS A CA 1
ATOM 722 C C . LYS A 1 94 ? 36.293 2.009 4.927 1.00 44.16 94 LYS A C 1
ATOM 724 O O . LYS A 1 94 ? 36.281 3.028 5.618 1.00 44.16 94 LYS A O 1
ATOM 729 N N . PRO A 1 95 ? 37.452 1.412 4.580 1.00 46.53 95 PRO A N 1
ATOM 730 C CA . PRO A 1 95 ? 38.732 2.058 4.827 1.00 46.53 95 PRO A CA 1
ATOM 731 C C . PRO A 1 95 ? 38.830 3.273 3.899 1.00 46.53 95 PRO A C 1
ATOM 733 O O . PRO A 1 95 ? 38.761 3.140 2.676 1.00 46.53 95 PRO A O 1
ATOM 736 N N . LEU A 1 96 ? 38.933 4.470 4.476 1.00 47.78 96 LEU A N 1
ATOM 737 C CA . LEU A 1 96 ? 39.169 5.696 3.715 1.00 47.78 96 LEU A CA 1
ATOM 738 C C . LEU A 1 96 ? 40.623 5.725 3.202 1.00 47.78 96 LEU A C 1
ATOM 740 O O . LEU A 1 96 ? 41.536 5.491 3.996 1.00 47.78 96 LEU A O 1
ATOM 744 N N . PRO A 1 97 ? 40.873 6.040 1.917 1.00 48.84 97 PRO A N 1
ATOM 745 C CA . PRO A 1 97 ? 42.222 6.322 1.434 1.00 48.84 97 PRO A CA 1
ATOM 746 C C . PRO A 1 97 ? 42.760 7.633 2.047 1.00 48.84 97 PRO A C 1
ATOM 748 O O . PRO A 1 97 ? 41.995 8.594 2.200 1.00 48.84 97 PRO A O 1
ATOM 751 N N . PRO A 1 98 ? 44.061 7.712 2.393 1.00 54.78 98 PRO A N 1
ATOM 752 C CA . PRO A 1 98 ? 44.649 8.877 3.037 1.00 54.78 98 PRO A CA 1
ATOM 753 C C . PRO A 1 98 ? 45.059 9.896 1.972 1.00 54.78 98 PRO A C 1
ATOM 755 O O . PRO A 1 98 ? 46.217 9.950 1.600 1.00 54.78 98 PRO A O 1
ATOM 758 N N . ASP A 1 99 ? 44.093 10.627 1.419 1.00 52.16 99 ASP A N 1
ATOM 759 C CA . ASP A 1 99 ? 44.254 11.977 0.848 1.00 52.16 99 ASP A CA 1
ATOM 760 C C . ASP A 1 99 ? 43.035 12.316 -0.019 1.00 52.16 99 ASP A C 1
ATOM 762 O O . ASP A 1 99 ? 43.040 12.223 -1.244 1.00 52.16 99 ASP A O 1
ATOM 766 N N . ALA A 1 100 ? 41.963 12.758 0.630 1.00 44.94 100 ALA A N 1
ATOM 767 C CA . ALA A 1 100 ? 40.957 13.598 -0.004 1.00 44.94 100 ALA A CA 1
ATOM 768 C C . ALA A 1 100 ? 40.752 14.802 0.911 1.00 44.94 100 ALA A C 1
ATOM 770 O O . ALA A 1 100 ? 39.991 14.793 1.878 1.00 44.94 100 ALA A O 1
ATOM 771 N N . ARG A 1 101 ? 41.556 15.829 0.645 1.00 50.00 101 ARG A N 1
ATOM 772 C CA . ARG A 1 101 ? 41.473 17.138 1.280 1.00 50.00 101 ARG A CA 1
ATOM 773 C C . ARG A 1 101 ? 40.056 17.697 1.109 1.00 50.00 101 ARG A C 1
ATOM 775 O O . ARG A 1 101 ? 39.631 17.939 -0.010 1.00 50.00 101 ARG A O 1
ATOM 782 N N . LYS A 1 102 ? 39.404 17.969 2.244 1.00 49.25 102 LYS A N 1
ATOM 783 C CA . LYS A 1 102 ? 38.341 18.971 2.441 1.00 49.25 102 LYS A CA 1
ATOM 784 C C . LYS A 1 102 ? 37.241 19.000 1.366 1.00 49.25 102 LYS A C 1
ATOM 786 O O . LYS A 1 102 ? 37.116 19.983 0.645 1.00 49.25 102 LYS A O 1
ATOM 791 N N . GLU A 1 103 ? 36.354 18.013 1.375 1.00 45.84 103 GLU A N 1
ATOM 792 C CA . GLU A 1 103 ? 34.949 18.295 1.064 1.00 45.84 103 GLU A CA 1
ATOM 793 C C . GLU A 1 103 ? 34.187 18.407 2.393 1.00 45.84 103 GLU A C 1
ATOM 795 O O . GLU A 1 103 ? 34.284 17.499 3.226 1.00 45.84 103 GLU A O 1
ATOM 800 N N . PRO A 1 104 ? 33.488 19.525 2.666 1.00 46.41 104 PRO A N 1
ATOM 801 C CA . PRO A 1 104 ? 32.645 19.614 3.845 1.00 46.41 104 PRO A CA 1
ATOM 802 C C . PRO A 1 104 ? 31.548 18.555 3.727 1.00 46.41 104 PRO A C 1
ATOM 804 O O . PRO A 1 104 ? 30.890 18.441 2.693 1.00 46.41 104 PRO A O 1
ATOM 807 N N . ALA A 1 105 ? 31.379 17.764 4.786 1.00 46.69 105 ALA A N 1
ATOM 808 C CA . ALA A 1 105 ? 30.314 16.777 4.876 1.00 46.69 105 ALA A CA 1
ATOM 809 C C . ALA A 1 105 ? 28.972 17.416 4.467 1.00 46.69 105 ALA A C 1
ATOM 811 O O . ALA A 1 105 ? 28.695 18.540 4.902 1.00 46.69 105 ALA A O 1
ATOM 812 N N . PRO A 1 106 ? 28.120 16.738 3.670 1.00 48.19 106 PRO A N 1
ATOM 813 C CA . PRO A 1 106 ? 26.765 17.224 3.473 1.00 48.19 106 PRO A CA 1
ATOM 814 C C . PRO A 1 106 ? 26.127 17.349 4.864 1.00 48.19 106 PRO A C 1
ATOM 816 O O . PRO A 1 106 ? 26.244 16.407 5.660 1.00 48.19 106 PRO A O 1
ATOM 819 N N . PRO A 1 107 ? 25.515 18.498 5.199 1.00 49.69 107 PRO A N 1
ATOM 820 C CA . PRO A 1 107 ? 24.962 18.717 6.523 1.00 49.69 107 PRO A CA 1
ATOM 821 C C . PRO A 1 107 ? 23.970 17.593 6.825 1.00 49.69 107 PRO A C 1
ATOM 823 O O . PRO A 1 107 ? 23.002 17.378 6.095 1.00 49.69 107 PRO A O 1
ATOM 826 N N . ARG A 1 108 ? 24.244 16.843 7.899 1.00 53.53 108 ARG A N 1
ATOM 827 C CA . ARG A 1 108 ? 23.339 15.817 8.441 1.00 53.53 108 ARG A CA 1
ATOM 828 C C . ARG A 1 108 ? 22.106 16.413 9.119 1.00 53.53 108 ARG A C 1
ATOM 830 O O . ARG A 1 108 ? 21.271 15.663 9.602 1.00 53.53 108 ARG A O 1
ATOM 837 N N . ASP A 1 109 ? 21.949 17.724 9.034 1.00 49.81 109 ASP A N 1
ATOM 838 C CA . ASP A 1 109 ? 20.718 18.431 9.313 1.00 49.81 109 ASP A CA 1
ATOM 839 C C . ASP A 1 109 ? 20.098 18.811 7.971 1.00 49.81 109 ASP A C 1
ATOM 841 O O . ASP A 1 109 ? 20.198 19.947 7.511 1.00 49.81 109 ASP A O 1
ATOM 845 N N . LYS A 1 110 ? 19.435 17.854 7.309 1.00 43.94 110 LYS A N 1
ATOM 846 C CA . LYS A 1 110 ? 18.268 18.287 6.540 1.00 43.94 110 LYS A CA 1
ATOM 847 C C . LYS A 1 110 ? 17.310 18.813 7.603 1.00 43.94 110 LYS A C 1
ATOM 849 O O . LYS A 1 110 ? 16.911 18.008 8.448 1.00 43.94 110 LYS A O 1
ATOM 854 N N . PRO A 1 111 ? 16.968 20.113 7.615 1.00 45.44 111 PRO A N 1
ATOM 855 C CA . PRO A 1 111 ? 15.892 20.561 8.470 1.00 45.44 111 PRO A CA 1
ATOM 856 C C . PRO A 1 111 ? 14.704 19.664 8.146 1.00 45.44 111 PRO A C 1
ATOM 858 O O . PRO A 1 111 ? 14.366 19.481 6.969 1.00 45.44 111 PRO A O 1
ATOM 861 N N . LEU A 1 112 ? 14.125 19.047 9.180 1.00 47.53 112 LEU A N 1
ATOM 862 C CA . LEU A 1 112 ? 12.796 18.467 9.066 1.00 47.53 112 LEU A CA 1
ATOM 863 C C . LEU A 1 112 ? 11.947 19.494 8.307 1.00 47.53 112 LEU A C 1
ATOM 865 O O . LEU A 1 112 ? 12.040 20.687 8.627 1.00 47.53 112 LEU A O 1
ATOM 869 N N . PRO A 1 113 ? 11.210 19.079 7.259 1.00 52.25 113 PRO A N 1
ATOM 870 C CA . PRO A 1 113 ? 10.438 20.016 6.458 1.00 52.25 113 PRO A CA 1
ATOM 871 C C . PRO A 1 113 ? 9.621 20.893 7.414 1.00 52.25 113 PRO A C 1
ATOM 873 O O . PRO A 1 113 ? 9.152 20.363 8.421 1.00 52.25 113 PRO A O 1
ATOM 876 N N . PRO A 1 114 ? 9.466 22.202 7.156 1.00 52.34 114 PRO A N 1
ATOM 877 C CA . PRO A 1 114 ? 8.986 23.185 8.135 1.00 52.34 114 PRO A CA 1
ATOM 878 C C . PRO A 1 114 ? 7.614 22.891 8.779 1.00 52.34 114 PRO A C 1
ATOM 880 O O . PRO A 1 114 ? 7.220 23.598 9.694 1.00 52.34 114 PRO A O 1
ATOM 883 N N . GLY A 1 115 ? 6.907 21.833 8.369 1.00 57.03 115 GLY A N 1
ATOM 884 C CA . GLY A 1 115 ? 5.710 21.316 9.034 1.00 57.03 115 GLY A CA 1
ATOM 885 C C . GLY A 1 115 ? 5.894 20.061 9.904 1.00 57.03 115 GLY A C 1
ATOM 886 O O . GLY A 1 115 ? 4.999 19.766 10.681 1.00 57.03 115 GLY A O 1
ATOM 887 N N . ALA A 1 116 ? 7.000 19.311 9.824 1.00 59.19 116 ALA A N 1
ATOM 888 C CA . ALA A 1 116 ? 7.158 18.030 10.531 1.00 59.19 116 ALA A CA 1
ATOM 889 C C . ALA A 1 116 ? 7.443 18.195 12.033 1.00 59.19 116 ALA A C 1
ATOM 891 O O . ALA A 1 116 ? 6.858 17.483 12.843 1.00 59.19 116 ALA A O 1
ATOM 8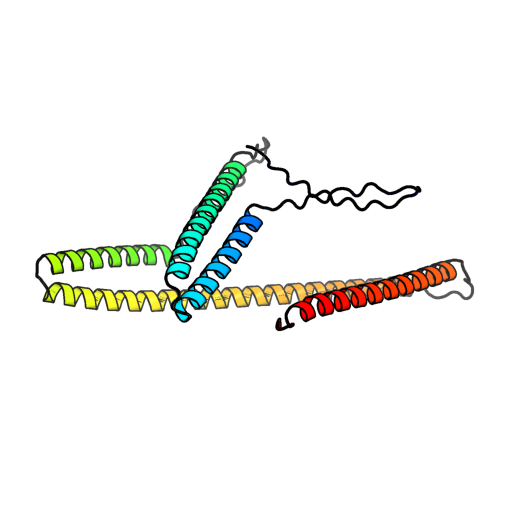92 N N . ALA A 1 117 ? 8.263 19.179 12.418 1.00 67.56 117 ALA A N 1
ATOM 893 C CA . ALA A 1 117 ? 8.484 19.511 13.829 1.00 67.56 117 ALA A CA 1
ATOM 894 C C . ALA A 1 117 ? 7.224 20.112 14.485 1.00 67.56 117 ALA A C 1
ATOM 896 O O . ALA A 1 117 ? 6.931 19.858 15.654 1.00 67.56 117 ALA A O 1
ATOM 897 N N . GLU A 1 118 ? 6.441 20.884 13.723 1.00 70.56 118 GLU A N 1
ATOM 898 C CA . GLU A 1 118 ? 5.142 21.388 14.178 1.00 70.56 118 GLU A CA 1
ATOM 899 C C . GLU A 1 118 ? 4.115 20.259 14.314 1.00 70.56 118 GLU A C 1
ATOM 901 O O . GLU A 1 118 ? 3.368 20.241 15.293 1.00 70.56 118 GLU A O 1
ATOM 906 N N . LEU A 1 119 ? 4.112 19.291 13.388 1.00 70.88 119 LEU A N 1
ATOM 907 C CA . LEU A 1 119 ? 3.254 18.108 13.460 1.00 70.88 119 LEU A CA 1
ATOM 908 C C . LEU A 1 119 ? 3.553 17.280 14.711 1.00 70.88 119 LEU A C 1
ATOM 910 O O . LEU A 1 119 ? 2.637 16.940 15.452 1.00 70.88 119 LEU A O 1
ATOM 914 N N . GLU A 1 120 ? 4.830 17.011 14.980 1.00 78.69 120 GLU A N 1
ATOM 915 C CA . GLU A 1 120 ? 5.268 16.223 16.134 1.00 78.69 120 GLU A CA 1
ATOM 916 C C . GLU A 1 120 ? 4.894 16.905 17.459 1.00 78.69 120 GLU A C 1
ATOM 918 O O . GLU A 1 120 ? 4.379 16.265 18.382 1.00 78.69 120 GLU A O 1
ATOM 923 N N . LYS A 1 121 ? 5.051 18.234 17.529 1.00 82.69 121 LYS A N 1
ATOM 924 C CA . LYS A 1 121 ? 4.597 19.041 18.668 1.00 82.69 121 LYS A CA 1
ATOM 925 C C . LYS A 1 121 ? 3.077 18.975 18.842 1.00 82.69 121 LYS A C 1
ATOM 927 O O . LYS A 1 121 ? 2.594 18.862 19.970 1.00 82.69 121 LYS A O 1
ATOM 932 N N . GLN A 1 122 ? 2.310 19.014 17.751 1.00 78.19 122 GLN A N 1
ATOM 933 C CA . GLN A 1 122 ? 0.852 18.867 17.806 1.00 78.19 122 GLN A CA 1
ATOM 934 C C . GLN A 1 122 ? 0.425 17.448 18.221 1.00 78.19 122 GLN A C 1
ATOM 936 O O . GLN A 1 122 ? -0.494 17.302 19.028 1.00 78.19 122 GLN A O 1
ATOM 941 N N . GLU A 1 123 ? 1.119 16.403 17.772 1.00 80.56 123 GLU A N 1
ATOM 942 C CA . GLU A 1 123 ? 0.878 15.015 18.190 1.00 80.56 123 GLU A CA 1
ATOM 943 C C . GLU A 1 123 ? 1.205 14.774 19.671 1.00 80.56 123 GLU A C 1
ATOM 945 O O . GLU A 1 123 ? 0.501 14.025 20.354 1.00 80.56 123 GLU A O 1
ATOM 950 N N . GLN A 1 124 ? 2.253 15.408 20.203 1.00 85.56 124 GLN A N 1
ATOM 951 C CA . GLN A 1 124 ? 2.540 15.398 21.642 1.00 85.56 124 GLN A CA 1
ATOM 952 C C . GLN A 1 124 ? 1.432 16.098 22.440 1.00 85.56 124 GLN A C 1
ATOM 954 O O . GLN A 1 124 ? 0.941 15.544 23.421 1.00 85.56 124 GLN A O 1
ATOM 959 N N . GLN A 1 125 ? 0.955 17.260 21.988 1.00 83.25 125 GLN A N 1
ATOM 960 C CA . GLN A 1 125 ? -0.162 17.959 22.638 1.00 83.25 125 GLN A CA 1
ATOM 961 C C . GLN A 1 125 ? -1.457 17.132 22.640 1.00 83.25 125 GLN A C 1
ATOM 963 O O . GLN A 1 125 ? -2.174 17.109 23.637 1.00 83.25 125 GLN A O 1
ATOM 968 N N . ILE A 1 126 ? -1.744 16.414 21.552 1.00 83.88 126 ILE A N 1
ATOM 969 C CA . ILE A 1 126 ? -2.875 15.478 21.459 1.00 83.88 126 ILE A CA 1
ATOM 970 C C . ILE A 1 126 ? -2.740 14.337 22.477 1.00 83.88 126 ILE A C 1
ATOM 972 O O . ILE A 1 126 ? -3.737 13.946 23.083 1.00 83.88 126 ILE A O 1
ATOM 976 N N . ARG A 1 127 ? -1.531 13.795 22.675 1.00 85.50 127 ARG A N 1
ATOM 977 C CA . ARG A 1 127 ? -1.273 12.749 23.680 1.00 85.50 127 ARG A CA 1
ATOM 978 C C . ARG A 1 127 ? -1.542 13.254 25.094 1.00 85.50 127 ARG A C 1
ATOM 980 O O . ARG A 1 127 ? -2.331 12.638 25.802 1.00 85.50 127 ARG A O 1
ATOM 987 N N . HIS A 1 128 ? -1.010 14.422 25.442 1.00 88.31 128 HIS A N 1
ATOM 988 C CA . HIS A 1 128 ? -1.250 15.029 26.751 1.00 88.31 128 HIS A CA 1
ATOM 989 C C . HIS A 1 128 ? -2.727 15.350 27.004 1.00 88.31 128 HIS A C 1
ATOM 991 O O . HIS A 1 128 ? -3.223 15.151 28.108 1.00 88.31 128 HIS A O 1
ATOM 997 N N . LEU A 1 129 ? -3.465 15.795 25.983 1.00 83.88 129 LEU A N 1
ATOM 998 C CA . LEU A 1 129 ? -4.907 16.015 26.109 1.00 83.88 129 LEU A CA 1
ATOM 999 C C . LEU A 1 129 ? -5.675 14.708 26.353 1.00 83.88 129 LEU A C 1
ATOM 1001 O O . LEU A 1 129 ? -6.603 14.697 27.155 1.00 83.88 129 LEU A O 1
ATOM 1005 N N . LYS A 1 130 ? -5.286 13.599 25.710 1.00 89.00 130 LYS A N 1
ATOM 1006 C CA . LYS A 1 130 ? -5.888 12.277 25.964 1.00 89.00 130 LYS A CA 1
ATOM 1007 C C . LYS A 1 130 ? -5.639 11.795 27.390 1.00 89.00 130 LYS A C 1
ATOM 1009 O O . LYS A 1 130 ? -6.566 11.301 28.023 1.00 89.00 130 LYS A O 1
ATOM 1014 N N . GLU A 1 131 ? -4.415 11.959 27.883 1.00 91.31 131 GLU A N 1
ATOM 1015 C CA . GLU A 1 131 ? -4.041 11.630 29.265 1.00 91.31 131 GLU A CA 1
ATOM 1016 C C . GLU A 1 131 ? -4.854 12.469 30.261 1.00 91.31 131 GLU A C 1
ATOM 1018 O O . GLU A 1 131 ? -5.478 11.922 31.168 1.00 91.31 131 GLU A O 1
ATOM 1023 N N . ALA A 1 132 ? -4.956 13.783 30.031 1.00 87.88 132 ALA A N 1
ATOM 1024 C CA . ALA A 1 132 ? -5.755 14.681 30.862 1.00 87.88 132 ALA A CA 1
ATOM 1025 C C . ALA A 1 132 ? -7.247 14.302 30.881 1.00 87.88 132 ALA A C 1
ATOM 1027 O O . ALA A 1 132 ? -7.863 14.300 31.943 1.00 87.88 132 ALA A O 1
ATOM 1028 N N . ILE A 1 133 ? -7.829 13.930 29.734 1.00 86.38 133 ILE A N 1
ATOM 1029 C CA . ILE A 1 133 ? -9.214 13.434 29.666 1.00 86.38 133 ILE A CA 1
ATOM 1030 C C . ILE A 1 133 ? -9.373 12.149 30.487 1.00 86.38 133 ILE A C 1
ATOM 1032 O O . ILE A 1 133 ? -10.373 12.009 31.189 1.00 86.38 133 ILE A O 1
ATOM 1036 N N . GLY A 1 134 ? -8.402 11.233 30.424 1.00 86.44 134 GLY A N 1
ATOM 1037 C CA . GLY A 1 134 ? -8.383 10.017 31.240 1.00 86.44 134 GLY A CA 1
ATOM 1038 C C . GLY A 1 134 ? -8.446 10.336 32.732 1.00 86.44 134 GLY A C 1
ATOM 1039 O O . GLY A 1 134 ? -9.369 9.895 33.414 1.00 86.44 134 GLY A O 1
ATOM 1040 N N . HIS A 1 135 ? -7.553 11.207 33.205 1.00 90.38 135 HIS A N 1
ATOM 1041 C CA . HIS A 1 135 ? -7.511 11.624 34.608 1.00 90.38 135 HIS A CA 1
ATOM 1042 C C . HIS A 1 135 ? -8.782 12.349 35.067 1.00 90.38 135 HIS A C 1
ATOM 1044 O O . HIS A 1 135 ? -9.244 12.137 36.186 1.00 90.38 135 HIS A O 1
ATOM 1050 N N . LEU A 1 136 ? -9.391 13.179 34.216 1.00 86.94 136 LEU A N 1
ATOM 1051 C CA . LEU A 1 136 ? -10.649 13.854 34.553 1.00 86.94 136 LEU A CA 1
ATOM 1052 C C . LEU A 1 136 ? -11.827 12.877 34.648 1.00 86.94 136 LEU A C 1
ATOM 1054 O O . LEU A 1 136 ? -12.680 13.045 35.518 1.00 86.94 136 LEU A O 1
ATOM 1058 N N . ARG A 1 137 ? -11.867 11.842 33.798 1.00 86.69 137 ARG A N 1
ATOM 1059 C CA . ARG A 1 137 ? -12.880 10.777 33.884 1.00 86.69 137 ARG A CA 1
ATOM 1060 C C . ARG A 1 137 ? -12.696 9.926 35.137 1.00 86.69 137 ARG A C 1
ATOM 1062 O O . ARG A 1 137 ? -13.681 9.637 35.807 1.00 86.69 137 ARG A O 1
ATOM 1069 N N . GLU A 1 138 ? -11.456 9.577 35.473 1.00 89.44 138 GLU A N 1
ATOM 1070 C CA . GLU A 1 138 ? -11.110 8.864 36.712 1.00 89.44 138 GLU A CA 1
ATOM 1071 C C . GLU A 1 138 ? -11.489 9.673 37.961 1.00 89.44 138 GLU A C 1
ATOM 1073 O O . GLU A 1 138 ? -11.988 9.115 38.934 1.00 89.44 138 GLU A O 1
ATOM 1078 N N . ALA A 1 139 ? -11.329 10.998 37.910 1.00 89.38 139 ALA A N 1
ATOM 1079 C CA . ALA A 1 139 ? -11.726 11.921 38.971 1.00 89.38 139 ALA A CA 1
ATOM 1080 C C . ALA A 1 139 ? -13.240 12.225 39.014 1.00 89.38 139 ALA A C 1
ATOM 1082 O O . ALA A 1 139 ? -13.674 13.027 39.841 1.00 89.38 139 ALA A O 1
ATOM 1083 N N . GLY A 1 140 ? -14.051 11.637 38.125 1.00 85.38 140 GLY A N 1
ATOM 1084 C CA . GLY A 1 140 ? -15.500 11.868 38.064 1.00 85.38 140 GLY A CA 1
ATOM 1085 C C . GLY A 1 140 ? -15.912 13.246 37.527 1.00 85.38 140 GLY A C 1
ATOM 1086 O O . GLY A 1 140 ? -17.086 13.601 37.588 1.00 85.38 140 GLY A O 1
ATOM 1087 N N . MET A 1 141 ? -14.978 14.022 36.968 1.00 85.81 141 MET A N 1
ATOM 1088 C CA . MET A 1 141 ? -15.238 15.326 36.346 1.00 85.81 141 MET A CA 1
ATOM 1089 C C . MET A 1 141 ? -15.680 15.151 34.885 1.00 85.81 141 MET A C 1
ATOM 1091 O O . MET A 1 141 ? -14.961 15.505 33.947 1.00 85.81 141 MET A O 1
ATOM 1095 N N . ILE A 1 142 ? -16.871 14.573 34.703 1.00 86.94 142 ILE A N 1
ATOM 1096 C CA . ILE A 1 142 ? -17.401 14.154 33.396 1.00 86.94 142 ILE A CA 1
ATOM 1097 C C . ILE A 1 142 ? -17.562 15.347 32.440 1.00 86.94 142 ILE A C 1
ATOM 1099 O O . ILE A 1 142 ? -17.038 15.292 31.330 1.00 86.94 142 ILE A O 1
ATOM 1103 N N . ASP A 1 143 ? -18.154 16.458 32.884 1.00 87.62 143 ASP A N 1
ATOM 1104 C CA . ASP A 1 143 ? -18.386 17.639 32.031 1.00 87.62 143 ASP A CA 1
ATOM 1105 C C . ASP A 1 143 ? -17.074 18.262 31.515 1.00 87.62 143 ASP A C 1
ATOM 1107 O O . ASP A 1 143 ? -16.949 18.641 30.347 1.00 87.62 143 ASP A O 1
ATOM 1111 N N . ALA A 1 144 ? -16.047 18.322 32.370 1.00 84.44 144 ALA A N 1
ATOM 1112 C CA . ALA A 1 144 ? -14.724 18.821 31.994 1.00 84.44 144 ALA A CA 1
ATOM 1113 C C . ALA A 1 144 ? -14.014 17.868 31.015 1.00 84.44 144 ALA A C 1
ATOM 1115 O O . ALA A 1 144 ? -13.349 18.311 30.072 1.00 84.44 144 ALA A O 1
ATOM 1116 N N . ALA A 1 145 ? -14.181 16.556 31.206 1.00 79.19 145 ALA A N 1
ATOM 1117 C CA . ALA A 1 145 ? -13.654 15.543 30.303 1.00 79.19 145 ALA A CA 1
ATOM 1118 C C . ALA A 1 145 ? -14.350 15.558 28.932 1.00 79.19 145 ALA A C 1
ATOM 1120 O O . ALA A 1 145 ? -13.686 15.364 27.910 1.00 79.19 145 ALA A O 1
ATOM 1121 N N . GLU A 1 146 ? -15.660 15.799 28.881 1.00 87.31 146 GLU A N 1
ATOM 1122 C CA . GLU A 1 146 ? -16.419 15.936 27.634 1.00 87.31 146 GLU A CA 1
ATOM 1123 C C . GLU A 1 146 ? -16.011 17.190 26.862 1.00 87.31 146 GLU A C 1
ATOM 1125 O O . GLU A 1 146 ? -15.732 17.106 25.664 1.00 87.31 146 GLU A O 1
ATOM 1130 N N . HIS A 1 147 ? -15.863 18.326 27.547 1.00 89.81 147 HIS A N 1
ATOM 1131 C CA . HIS A 1 147 ? -15.392 19.565 26.930 1.00 89.81 147 HIS A CA 1
ATOM 1132 C C . HIS A 1 147 ? -13.996 19.399 26.300 1.00 89.81 147 HIS A C 1
ATOM 1134 O O . HIS A 1 147 ? -13.769 19.792 25.153 1.00 89.81 147 HIS A O 1
ATOM 1140 N N . LEU A 1 148 ? -13.057 18.756 27.007 1.00 83.56 148 LEU A N 1
ATOM 1141 C CA . LEU A 1 148 ? -11.731 18.463 26.452 1.00 83.56 148 LEU A CA 1
ATOM 1142 C C . LEU A 1 148 ? -11.762 17.402 25.344 1.00 83.56 148 LEU A C 1
ATOM 1144 O O . LEU A 1 148 ? -10.961 17.486 24.413 1.00 83.56 148 LEU A O 1
ATOM 1148 N N . SER A 1 149 ? -12.689 16.442 25.395 1.00 83.62 149 SER A N 1
ATOM 1149 C CA . SER A 1 149 ? -12.869 15.448 24.326 1.00 83.62 149 SER A CA 1
ATOM 1150 C C . SER A 1 149 ? -13.321 16.109 23.020 1.00 83.62 149 SER A C 1
ATOM 1152 O O . SER A 1 149 ? -12.758 15.823 21.964 1.00 83.62 149 SER A O 1
ATOM 1154 N N . GLN A 1 150 ? -14.261 17.056 23.085 1.00 88.50 150 GLN A N 1
ATOM 1155 C CA . GLN A 1 150 ? -14.711 17.811 21.910 1.00 88.50 15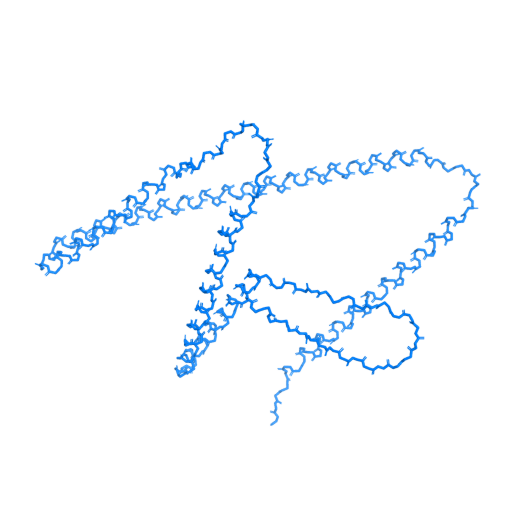0 GLN A CA 1
ATOM 1156 C C . GLN A 1 150 ? -13.590 18.681 21.317 1.00 88.50 150 GLN A C 1
ATOM 1158 O O . GLN A 1 150 ? -13.428 18.755 20.098 1.00 88.50 150 GLN A O 1
ATOM 1163 N N . GLU A 1 151 ? -12.778 19.319 22.162 1.00 86.50 151 GLU A N 1
ATOM 1164 C CA . GLU A 1 151 ? -11.621 20.103 21.713 1.00 86.50 151 GLU A CA 1
ATOM 1165 C C . GLU A 1 151 ? -10.540 19.215 21.069 1.00 86.50 151 GLU A C 1
ATOM 1167 O O . GLU A 1 151 ? -9.964 19.566 20.034 1.00 86.50 151 GLU A O 1
ATOM 1172 N N . LEU A 1 152 ? -10.303 18.023 21.626 1.00 87.44 152 LEU A N 1
ATOM 1173 C CA . LEU A 1 152 ? -9.394 17.032 21.056 1.00 87.44 152 LEU A CA 1
ATOM 1174 C C . LEU A 1 152 ? -9.852 16.578 19.663 1.00 87.44 152 LEU A C 1
ATOM 1176 O O . LEU A 1 152 ? -9.034 16.498 18.744 1.00 87.44 152 LEU A O 1
ATOM 1180 N N . GLU A 1 153 ? -11.146 16.308 19.484 1.00 85.62 153 GLU A N 1
ATOM 1181 C CA . GLU A 1 153 ? -11.722 15.898 18.200 1.00 85.62 153 GLU A CA 1
ATOM 1182 C C . GLU A 1 153 ? -11.572 16.978 17.126 1.00 85.62 153 GLU A C 1
ATOM 1184 O O . GLU A 1 153 ? -11.128 16.679 16.011 1.00 85.62 153 GLU A O 1
ATOM 1189 N N . ARG A 1 154 ? -11.848 18.243 17.472 1.00 86.56 154 ARG A N 1
ATOM 1190 C CA . ARG A 1 154 ? -11.650 19.390 16.569 1.00 86.56 154 ARG A CA 1
ATOM 1191 C C . ARG A 1 154 ? -10.194 19.500 16.117 1.00 86.56 154 ARG A C 1
ATOM 1193 O O . ARG A 1 154 ? -9.928 19.635 14.920 1.00 86.56 154 ARG A O 1
ATOM 1200 N N . ARG A 1 155 ? -9.239 19.362 17.043 1.00 84.19 155 ARG A N 1
ATOM 1201 C CA . ARG A 1 155 ? -7.798 19.397 16.731 1.00 84.19 155 ARG A CA 1
ATOM 1202 C C . ARG A 1 155 ? -7.356 18.216 15.872 1.00 84.19 155 ARG A C 1
ATOM 1204 O O . ARG A 1 155 ? -6.616 18.404 14.909 1.00 84.19 155 ARG A O 1
ATOM 1211 N N . HIS A 1 156 ? -7.849 17.014 16.159 1.00 82.19 156 HIS A N 1
ATOM 1212 C CA . HIS A 1 156 ? -7.598 15.822 15.346 1.00 82.19 156 HIS A CA 1
ATOM 1213 C C . HIS A 1 156 ? -8.128 15.956 13.916 1.00 82.19 156 HIS A C 1
ATOM 1215 O O . HIS A 1 156 ? -7.504 15.459 12.976 1.00 82.19 156 HIS A O 1
ATOM 1221 N N . HIS A 1 157 ? -9.289 16.584 13.743 1.00 80.38 157 HIS A N 1
ATOM 1222 C CA . HIS A 1 157 ? -9.868 16.810 12.426 1.00 80.38 157 HIS A CA 1
ATOM 1223 C C . HIS A 1 157 ? -9.051 17.836 11.626 1.00 80.38 157 HIS A C 1
ATOM 1225 O O . HIS A 1 157 ? -8.691 17.568 10.481 1.00 80.38 157 HIS A O 1
ATOM 1231 N N . ALA A 1 158 ? -8.659 18.949 12.253 1.00 79.50 158 ALA A N 1
ATOM 1232 C CA . ALA A 1 158 ? -7.816 19.971 11.631 1.00 79.50 158 ALA A CA 1
ATOM 1233 C C . ALA A 1 158 ? -6.428 19.436 11.225 1.00 79.50 158 ALA A C 1
ATOM 1235 O O . ALA A 1 158 ? -5.949 19.719 10.125 1.00 79.50 158 ALA A O 1
ATOM 1236 N N . LEU A 1 159 ? -5.799 18.615 12.075 1.00 80.69 159 LEU A N 1
ATOM 1237 C CA . LEU A 1 159 ? -4.523 17.965 11.761 1.00 80.69 159 LEU A CA 1
ATOM 1238 C C . LEU A 1 159 ? -4.665 17.024 10.556 1.00 80.69 159 LEU A C 1
ATOM 1240 O O . LEU A 1 159 ? -3.858 17.074 9.631 1.00 80.69 159 LEU A O 1
ATOM 1244 N N . ARG A 1 160 ? -5.726 16.205 10.524 1.00 78.25 160 ARG A N 1
ATOM 1245 C CA . ARG A 1 160 ? -5.983 15.275 9.413 1.00 78.25 160 ARG A CA 1
ATOM 1246 C C . ARG A 1 160 ? -6.187 15.986 8.080 1.00 78.25 160 ARG A C 1
ATOM 1248 O O . ARG A 1 160 ? -5.652 15.518 7.082 1.00 78.25 160 ARG A O 1
ATOM 1255 N N . GLN A 1 161 ? -6.897 17.112 8.057 1.00 79.50 161 GLN A N 1
ATOM 1256 C CA . GLN A 1 161 ? -7.059 17.906 6.834 1.00 79.50 161 GLN A CA 1
ATOM 1257 C C . GLN A 1 161 ? -5.719 18.468 6.335 1.00 79.50 161 GLN A C 1
ATOM 1259 O O . GLN A 1 161 ? -5.430 18.409 5.142 1.00 79.50 161 GLN A O 1
ATOM 1264 N N . ARG A 1 162 ? -4.867 18.955 7.246 1.00 77.88 162 ARG A N 1
ATOM 1265 C CA . ARG A 1 162 ? -3.531 19.473 6.905 1.00 77.88 162 ARG A CA 1
ATOM 1266 C C . ARG A 1 162 ? -2.599 18.385 6.373 1.00 77.88 162 ARG A C 1
ATOM 1268 O O . ARG A 1 162 ? -1.936 18.595 5.363 1.00 77.88 162 ARG A O 1
ATOM 1275 N N . VAL A 1 163 ? -2.576 17.221 7.021 1.00 77.06 163 VAL A N 1
ATOM 1276 C CA . VAL A 1 163 ? -1.767 16.070 6.587 1.00 77.06 163 VAL A CA 1
ATOM 1277 C C . VAL A 1 163 ? -2.284 15.503 5.264 1.00 77.06 163 VAL A C 1
ATOM 1279 O O . VAL A 1 163 ? -1.486 15.197 4.382 1.00 77.06 163 VAL A O 1
ATOM 1282 N N . GLY A 1 164 ? -3.606 15.415 5.092 1.00 74.25 164 GLY A N 1
ATOM 1283 C CA . GLY A 1 164 ? -4.233 14.996 3.837 1.00 74.25 164 GLY A CA 1
ATOM 1284 C C . GLY A 1 164 ? -3.852 15.907 2.670 1.00 74.25 164 GLY A C 1
ATOM 1285 O O . GLY A 1 164 ? -3.354 15.422 1.658 1.00 74.25 164 GLY A O 1
ATOM 1286 N N . GLY A 1 165 ? -3.971 17.227 2.849 1.00 74.44 165 GLY A N 1
ATOM 1287 C CA . GLY A 1 165 ? -3.574 18.202 1.829 1.00 74.44 165 GLY A CA 1
ATOM 1288 C C . GLY A 1 165 ? -2.072 18.182 1.514 1.00 74.44 165 GLY A C 1
ATOM 1289 O O . GLY A 1 165 ? -1.682 18.308 0.354 1.00 74.44 165 GLY A O 1
ATOM 1290 N N . ALA A 1 166 ? -1.215 17.964 2.517 1.00 70.31 166 ALA A N 1
ATOM 1291 C CA . ALA A 1 166 ? 0.227 17.826 2.308 1.00 70.31 166 ALA A CA 1
ATOM 1292 C C . ALA A 1 166 ? 0.582 16.555 1.512 1.00 70.31 166 ALA A C 1
ATOM 1294 O O . ALA A 1 166 ? 1.400 16.613 0.595 1.00 70.31 166 ALA A O 1
ATOM 1295 N N . ALA A 1 167 ? -0.072 15.428 1.807 1.00 67.12 167 ALA A N 1
ATOM 1296 C CA . ALA A 1 167 ? 0.129 14.173 1.085 1.00 67.12 167 ALA A CA 1
ATOM 1297 C C . ALA A 1 167 ? -0.356 14.251 -0.374 1.00 67.12 167 ALA A C 1
ATOM 1299 O O . ALA A 1 167 ? 0.265 13.680 -1.272 1.00 67.12 167 ALA A O 1
ATOM 1300 N N . GLU A 1 168 ? -1.446 14.972 -0.637 1.00 67.88 168 GLU A N 1
ATOM 1301 C CA . GLU A 1 168 ? -1.931 15.232 -1.997 1.00 67.88 168 GLU A CA 1
ATOM 1302 C C . GLU A 1 168 ? -0.972 16.130 -2.789 1.00 67.88 168 GLU A C 1
ATOM 1304 O O . GLU A 1 168 ? -0.664 15.836 -3.947 1.00 67.88 168 GLU A O 1
ATOM 1309 N N . ALA A 1 169 ? -0.426 17.173 -2.157 1.00 68.38 169 ALA A N 1
ATOM 1310 C CA . ALA A 1 169 ? 0.578 18.038 -2.771 1.00 68.38 169 ALA A CA 1
ATOM 1311 C C . ALA A 1 169 ? 1.878 17.280 -3.101 1.00 68.38 169 ALA A C 1
ATOM 1313 O O . ALA A 1 169 ? 2.453 17.471 -4.175 1.00 68.38 169 ALA A O 1
ATOM 1314 N N . GLU A 1 170 ? 2.317 16.381 -2.217 1.00 70.56 170 GLU A N 1
ATOM 1315 C CA . GLU A 1 170 ? 3.494 15.537 -2.441 1.00 70.56 170 GLU A CA 1
ATOM 1316 C C . GLU A 1 170 ? 3.274 14.548 -3.595 1.00 70.56 170 GLU A C 1
ATOM 1318 O O . GLU A 1 170 ? 4.130 14.417 -4.473 1.00 70.56 170 GLU A O 1
ATOM 1323 N N . ARG A 1 171 ? 2.094 13.918 -3.672 1.00 70.88 171 ARG A N 1
ATOM 1324 C CA . ARG A 1 171 ? 1.718 13.054 -4.806 1.00 70.88 171 ARG A CA 1
ATOM 1325 C C . ARG A 1 171 ? 1.719 13.819 -6.127 1.00 70.88 171 ARG A C 1
ATOM 1327 O O . ARG A 1 171 ? 2.284 13.331 -7.103 1.00 70.88 171 ARG A O 1
ATOM 1334 N N . ALA A 1 172 ? 1.161 15.029 -6.152 1.00 74.62 172 ALA A N 1
ATOM 1335 C CA . ALA A 1 172 ? 1.162 15.875 -7.343 1.00 74.62 172 ALA A CA 1
ATOM 1336 C C . ALA A 1 172 ? 2.585 16.292 -7.766 1.00 74.62 172 ALA A C 1
ATOM 1338 O O . ALA A 1 172 ? 2.889 16.351 -8.959 1.00 74.62 172 ALA A O 1
ATOM 1339 N N . ALA A 1 173 ? 3.478 16.557 -6.808 1.00 76.31 173 ALA A N 1
ATOM 1340 C CA . ALA A 1 173 ? 4.879 16.869 -7.086 1.00 76.31 173 ALA A CA 1
ATOM 1341 C C . ALA A 1 173 ? 5.639 15.659 -7.657 1.00 76.31 173 ALA A C 1
ATOM 1343 O O . ALA A 1 173 ? 6.373 15.798 -8.638 1.00 76.31 173 ALA A O 1
ATOM 1344 N N . LEU A 1 174 ? 5.421 14.467 -7.095 1.00 76.94 174 LEU A N 1
ATOM 1345 C CA . LEU A 1 174 ? 6.004 13.222 -7.598 1.00 76.94 174 LEU A CA 1
ATOM 1346 C C . LEU A 1 174 ? 5.509 12.895 -9.010 1.00 76.94 174 LEU A C 1
ATOM 1348 O O . LEU A 1 174 ? 6.312 12.519 -9.862 1.00 76.94 174 LEU A O 1
ATOM 1352 N N . GLU A 1 175 ? 4.221 13.093 -9.288 1.00 85.12 175 GLU A N 1
ATOM 1353 C CA . GLU A 1 175 ? 3.658 12.879 -10.622 1.00 85.12 175 GLU A CA 1
ATOM 1354 C C . GLU A 1 175 ? 4.268 13.838 -11.660 1.00 85.12 175 GLU A C 1
ATOM 1356 O O . GLU A 1 175 ? 4.616 13.419 -12.766 1.00 85.12 175 GLU A O 1
ATOM 1361 N N . ARG A 1 176 ? 4.472 15.116 -11.310 1.00 82.88 176 ARG A N 1
ATOM 1362 C CA . ARG A 1 176 ? 5.164 16.085 -12.182 1.00 82.88 176 ARG A CA 1
ATOM 1363 C C . ARG A 1 176 ? 6.609 15.673 -12.451 1.00 82.88 176 ARG A C 1
ATOM 1365 O O . ARG A 1 176 ? 7.013 15.626 -13.609 1.00 82.88 176 ARG A O 1
ATOM 1372 N N . ALA A 1 177 ? 7.349 15.287 -11.413 1.00 82.44 177 ALA A N 1
ATOM 1373 C CA . ALA A 1 177 ? 8.730 14.829 -11.555 1.00 82.44 177 ALA A CA 1
ATOM 1374 C C . ALA A 1 177 ? 8.836 13.553 -12.413 1.00 82.44 177 ALA A C 1
ATOM 1376 O O . ALA A 1 177 ? 9.776 13.397 -13.192 1.00 82.44 177 ALA A O 1
ATOM 1377 N N . GLN A 1 178 ? 7.867 12.639 -12.307 1.00 86.00 178 GLN A N 1
ATOM 1378 C CA . GLN A 1 178 ? 7.800 11.453 -13.164 1.00 86.00 178 GLN A CA 1
ATOM 1379 C C . GLN A 1 178 ? 7.520 11.818 -14.625 1.00 86.00 178 GLN A C 1
ATOM 1381 O O . GLN A 1 178 ? 8.196 11.303 -15.516 1.00 86.00 178 GLN A O 1
ATOM 1386 N N . LYS A 1 179 ? 6.583 12.737 -14.881 1.00 87.88 179 LYS A N 1
ATOM 1387 C CA . LYS A 1 179 ? 6.299 13.231 -16.238 1.00 87.88 179 LYS A CA 1
ATOM 1388 C C . LYS A 1 179 ? 7.514 13.919 -16.859 1.00 87.88 179 LYS A C 1
ATOM 1390 O O . LYS A 1 179 ? 7.824 13.669 -18.020 1.00 87.88 179 LYS A O 1
ATOM 1395 N N . GLU A 1 180 ? 8.240 14.727 -16.093 1.00 85.44 180 GLU A N 1
ATOM 1396 C CA . GLU A 1 180 ? 9.475 15.370 -16.556 1.00 85.44 180 GLU A CA 1
ATOM 1397 C C . GLU A 1 180 ? 10.564 14.352 -16.905 1.00 85.44 180 GLU A C 1
ATOM 1399 O O . GLU A 1 180 ? 11.193 14.468 -17.956 1.00 85.44 180 GLU A O 1
ATOM 1404 N N . ARG A 1 181 ? 10.750 13.311 -16.082 1.00 84.94 181 ARG A N 1
ATOM 1405 C CA . ARG A 1 181 ? 11.695 12.222 -16.379 1.00 84.94 181 ARG A CA 1
ATOM 1406 C C . ARG A 1 181 ? 11.313 11.461 -17.644 1.00 84.94 181 ARG A C 1
ATOM 1408 O O . ARG A 1 181 ? 12.171 11.252 -18.495 1.00 84.94 181 ARG A O 1
ATOM 1415 N N . ALA A 1 182 ? 10.035 11.122 -17.806 1.00 86.50 182 ALA A N 1
ATOM 1416 C CA . ALA A 1 182 ? 9.544 10.454 -19.008 1.00 86.50 182 ALA A CA 1
ATOM 1417 C C . ALA A 1 182 ? 9.743 11.318 -20.268 1.00 86.50 182 ALA A C 1
ATOM 1419 O O . ALA A 1 182 ? 10.145 10.812 -21.314 1.00 86.50 182 ALA A O 1
ATOM 1420 N N . ASN A 1 183 ? 9.521 12.632 -20.172 1.00 87.81 183 ASN A N 1
ATOM 1421 C CA . ASN A 1 183 ? 9.772 13.560 -21.275 1.00 87.81 183 ASN A CA 1
ATOM 1422 C C . ASN A 1 183 ? 11.269 13.679 -21.597 1.00 87.81 183 ASN A C 1
ATOM 1424 O O . ASN A 1 183 ? 11.643 13.691 -22.768 1.00 87.81 183 ASN A O 1
ATOM 1428 N N . ALA A 1 184 ? 12.131 13.716 -20.580 1.00 85.75 184 ALA A N 1
ATOM 1429 C CA . ALA A 1 184 ? 13.578 13.735 -20.767 1.00 85.75 184 ALA A CA 1
ATOM 1430 C C . ALA A 1 184 ? 14.096 12.438 -21.414 1.00 85.75 184 ALA A C 1
ATOM 1432 O O . ALA A 1 184 ? 14.974 12.489 -22.273 1.00 85.75 184 ALA A O 1
ATOM 1433 N N . GLU A 1 185 ? 13.544 11.281 -21.047 1.00 85.25 185 GLU A N 1
ATOM 1434 C CA . GLU A 1 185 ? 13.872 9.997 -21.678 1.00 85.25 185 GLU A CA 1
ATOM 1435 C C . GLU A 1 185 ? 13.414 9.938 -23.136 1.00 85.25 185 GLU A C 1
ATOM 1437 O O . GLU A 1 185 ? 14.195 9.533 -23.996 1.00 85.25 185 GLU A O 1
ATOM 1442 N N . ARG A 1 186 ? 12.203 10.420 -23.444 1.00 86.88 186 ARG A N 1
ATOM 1443 C CA . ARG A 1 186 ? 11.728 10.546 -24.832 1.00 86.88 186 ARG A CA 1
ATOM 1444 C C . ARG A 1 186 ? 12.633 11.454 -25.660 1.00 86.88 186 ARG A C 1
ATOM 1446 O O . ARG A 1 186 ? 13.046 11.064 -26.745 1.00 86.88 186 ARG A O 1
ATOM 1453 N N . ALA A 1 187 ? 13.026 12.608 -25.122 1.00 87.75 187 ALA A N 1
ATOM 1454 C CA . ALA A 1 187 ? 13.943 13.518 -25.805 1.00 87.75 187 ALA A CA 1
ATOM 1455 C C . ALA A 1 187 ? 15.322 12.881 -26.066 1.00 87.75 187 ALA A C 1
ATOM 1457 O O . ALA A 1 187 ? 15.921 13.106 -27.117 1.00 87.75 187 ALA A O 1
ATOM 1458 N N . ARG A 1 188 ? 15.826 12.055 -25.137 1.00 87.19 188 ARG A N 1
ATOM 1459 C CA . ARG A 1 188 ? 17.072 11.291 -25.327 1.00 87.19 188 ARG A CA 1
ATOM 1460 C C . ARG A 1 188 ? 16.927 10.209 -26.395 1.00 87.19 188 ARG A C 1
ATOM 1462 O O . ARG A 1 188 ? 17.843 10.041 -27.193 1.00 87.19 188 ARG A O 1
ATOM 1469 N N . ALA A 1 189 ? 15.796 9.506 -26.425 1.00 84.75 189 ALA A N 1
ATOM 1470 C CA . ALA A 1 189 ? 15.510 8.508 -27.450 1.00 84.75 189 ALA A CA 1
ATOM 1471 C C . ALA A 1 189 ? 15.428 9.149 -28.845 1.00 84.75 189 ALA A C 1
ATOM 1473 O O . ALA A 1 189 ? 16.089 8.681 -29.766 1.00 84.75 189 ALA A O 1
ATOM 1474 N N . GLU A 1 190 ? 14.722 10.276 -28.980 1.00 87.38 190 GLU A N 1
ATOM 1475 C CA . GLU A 1 190 ? 14.663 11.037 -30.234 1.00 87.38 190 GLU A CA 1
ATOM 1476 C C . GLU A 1 190 ? 16.041 11.555 -30.671 1.00 87.38 190 GLU A C 1
ATOM 1478 O O . GLU A 1 190 ? 16.364 11.551 -31.858 1.00 87.38 190 GLU A O 1
ATOM 1483 N N . ALA A 1 191 ? 16.873 12.007 -29.728 1.00 87.31 191 ALA A N 1
ATOM 1484 C CA . ALA A 1 191 ? 18.235 12.441 -30.031 1.00 87.31 191 ALA A CA 1
ATOM 1485 C C . ALA A 1 191 ? 19.097 11.278 -30.546 1.00 87.31 191 ALA A C 1
ATOM 1487 O O . ALA A 1 191 ? 19.797 11.435 -31.546 1.00 87.31 191 ALA A O 1
ATOM 1488 N N . MET A 1 192 ? 18.994 10.106 -29.913 1.00 87.06 192 MET A N 1
ATOM 1489 C CA . MET A 1 192 ? 19.691 8.894 -30.344 1.00 87.06 192 MET A CA 1
ATOM 1490 C C . MET A 1 192 ? 19.207 8.426 -31.723 1.00 87.06 192 MET A C 1
ATOM 1492 O O . MET A 1 192 ? 20.022 8.067 -32.567 1.00 87.06 192 MET A O 1
ATOM 1496 N N . GLU A 1 193 ? 17.903 8.486 -31.999 1.00 84.56 193 GLU A N 1
ATOM 1497 C CA . GLU A 1 193 ? 17.342 8.137 -33.308 1.00 84.56 193 GLU A CA 1
ATOM 1498 C C . GLU A 1 193 ? 17.844 9.081 -34.413 1.00 84.56 193 GLU A C 1
ATOM 1500 O O . GLU A 1 193 ? 18.248 8.628 -35.488 1.00 84.56 193 GLU A O 1
ATOM 1505 N N . ARG A 1 194 ? 17.909 10.391 -34.136 1.00 85.38 194 ARG A N 1
ATOM 1506 C CA . ARG A 1 194 ? 18.505 11.375 -35.057 1.00 85.38 194 ARG A CA 1
ATOM 1507 C C . ARG A 1 194 ? 19.986 11.098 -35.307 1.00 85.38 194 ARG A C 1
ATOM 1509 O O . ARG A 1 194 ? 20.436 11.232 -36.441 1.00 85.38 194 ARG A O 1
ATOM 1516 N N . GLU A 1 195 ? 20.735 10.696 -34.285 1.00 83.69 195 GLU A N 1
ATOM 1517 C CA . GLU A 1 195 ? 22.155 10.363 -34.415 1.00 83.69 195 GLU A CA 1
ATOM 1518 C C . GLU A 1 195 ? 22.376 9.084 -35.236 1.00 83.69 195 GLU A C 1
ATOM 1520 O O . GLU A 1 195 ? 23.212 9.070 -36.140 1.00 83.69 195 GLU A O 1
ATOM 1525 N N . VAL A 1 196 ? 21.582 8.036 -34.992 1.00 84.94 196 VAL A N 1
ATOM 1526 C CA . VAL A 1 196 ? 21.606 6.793 -35.781 1.00 84.94 196 VAL A CA 1
ATOM 1527 C C . VAL A 1 196 ? 21.257 7.077 -37.240 1.00 84.94 196 VAL A C 1
ATOM 1529 O O . VAL A 1 196 ? 21.951 6.599 -38.137 1.00 84.94 196 VAL A O 1
ATOM 1532 N N . ARG A 1 197 ? 20.239 7.904 -37.494 1.00 81.56 197 ARG A N 1
ATOM 1533 C CA . ARG A 1 197 ? 19.855 8.312 -38.850 1.00 81.56 197 ARG A CA 1
ATOM 1534 C C . ARG A 1 197 ? 20.953 9.120 -39.539 1.00 81.56 197 ARG A C 1
ATOM 1536 O O . ARG A 1 197 ? 21.316 8.803 -40.667 1.00 81.56 197 ARG A O 1
ATOM 1543 N N . ALA A 1 198 ? 21.546 10.094 -38.850 1.00 82.12 198 ALA A N 1
ATOM 1544 C CA . ALA A 1 198 ? 22.662 10.875 -39.380 1.00 82.12 198 ALA A CA 1
ATOM 1545 C C . ALA A 1 198 ? 23.894 10.000 -39.671 1.00 82.12 198 ALA A C 1
ATOM 1547 O O . ALA A 1 198 ? 24.613 10.228 -40.644 1.00 82.12 198 ALA A O 1
ATOM 1548 N N . ARG A 1 199 ? 24.144 8.975 -38.849 1.00 77.94 199 ARG A N 1
ATOM 1549 C CA . ARG A 1 199 ? 25.210 7.998 -39.083 1.00 77.94 199 ARG A CA 1
ATOM 1550 C C . ARG A 1 199 ? 24.910 7.104 -40.285 1.00 77.94 199 ARG A C 1
ATOM 1552 O O . ARG A 1 199 ? 25.795 6.917 -41.112 1.00 77.94 199 ARG A O 1
ATOM 1559 N N . ALA A 1 200 ? 23.676 6.624 -40.424 1.00 75.88 200 ALA A N 1
ATOM 1560 C CA . ALA A 1 200 ? 23.238 5.843 -41.578 1.00 75.88 200 ALA A CA 1
ATOM 1561 C C . ALA A 1 200 ? 23.313 6.648 -42.886 1.00 75.88 200 ALA A C 1
ATOM 1563 O O . ALA A 1 200 ? 23.724 6.111 -43.908 1.00 75.88 200 ALA A O 1
ATOM 1564 N N . GLU A 1 201 ? 22.991 7.944 -42.862 1.00 75.44 201 GLU A N 1
ATOM 1565 C CA . GLU A 1 201 ? 23.140 8.837 -44.020 1.00 75.44 201 GLU A CA 1
ATOM 1566 C C . GLU A 1 201 ? 24.618 9.059 -44.388 1.00 75.44 201 GLU A C 1
ATOM 1568 O O . GLU A 1 201 ? 24.973 9.021 -45.566 1.00 75.44 201 GLU A O 1
ATOM 1573 N N . ARG A 1 202 ? 25.509 9.204 -43.395 1.00 72.81 202 ARG A N 1
ATOM 1574 C CA . ARG A 1 202 ? 26.967 9.282 -43.618 1.00 72.81 202 ARG A CA 1
ATOM 1575 C C . ARG A 1 202 ? 27.548 7.974 -44.167 1.00 72.81 202 ARG A C 1
ATOM 1577 O O . ARG A 1 202 ? 28.390 8.011 -45.058 1.00 72.81 202 ARG A O 1
ATOM 1584 N N . GLU A 1 203 ? 27.097 6.827 -43.664 1.00 65.44 203 GLU A N 1
ATOM 1585 C CA . GLU A 1 203 ? 27.521 5.503 -44.141 1.00 65.44 203 GLU A CA 1
ATOM 1586 C C . GLU A 1 203 ? 26.919 5.164 -45.520 1.00 65.44 203 GLU A C 1
ATOM 1588 O O . GLU A 1 203 ? 27.594 4.572 -46.362 1.00 65.44 203 GLU A O 1
ATOM 1593 N N . GLY A 1 204 ? 25.687 5.599 -45.796 1.00 60.91 204 GLY A N 1
ATOM 1594 C CA . GLY A 1 204 ? 25.030 5.481 -47.099 1.00 60.91 204 GLY A CA 1
ATOM 1595 C C . GLY A 1 204 ? 25.685 6.345 -48.178 1.00 60.91 204 GLY A C 1
ATOM 1596 O O . GLY A 1 204 ? 25.856 5.886 -49.304 1.00 60.91 204 GLY A O 1
ATOM 1597 N N . ALA A 1 205 ? 26.154 7.548 -47.831 1.00 57.38 205 ALA A N 1
ATOM 1598 C CA . ALA A 1 205 ? 26.925 8.400 -48.740 1.00 57.38 205 ALA A CA 1
ATOM 1599 C C . ALA A 1 205 ? 28.288 7.790 -49.133 1.00 57.38 205 ALA A C 1
ATOM 1601 O O . ALA A 1 205 ? 28.789 8.057 -50.224 1.00 57.38 205 ALA A O 1
ATOM 1602 N N . LEU A 1 206 ? 28.868 6.939 -48.275 1.00 53.91 206 LEU A N 1
ATOM 1603 C CA . LEU A 1 206 ? 30.105 6.191 -48.544 1.00 53.91 206 LEU A CA 1
ATOM 1604 C C . LEU A 1 206 ? 29.870 4.894 -49.342 1.00 53.91 206 LEU A C 1
ATOM 1606 O O . LEU A 1 206 ? 30.816 4.339 -49.898 1.00 53.91 206 LEU A O 1
ATOM 1610 N N . ARG A 1 207 ? 28.623 4.416 -49.433 1.00 50.12 207 ARG A N 1
ATOM 1611 C CA . ARG A 1 207 ? 28.205 3.262 -50.244 1.00 50.12 207 ARG A CA 1
ATOM 1612 C C . ARG A 1 207 ? 27.483 3.717 -51.516 1.00 50.12 207 ARG A C 1
ATOM 1614 O O . ARG A 1 207 ? 26.353 3.310 -51.769 1.00 50.12 207 ARG A O 1
ATOM 1621 N N . GLN A 1 208 ? 28.126 4.525 -52.358 1.00 47.66 208 GLN A N 1
ATOM 1622 C CA . GLN A 1 208 ? 27.703 4.532 -53.761 1.00 47.66 208 GLN A CA 1
ATOM 1623 C C . GLN A 1 208 ? 28.072 3.174 -54.380 1.00 47.66 208 GLN A C 1
ATOM 1625 O O . GLN A 1 208 ? 29.237 2.774 -54.295 1.00 47.66 208 GLN A O 1
ATOM 1630 N N . PRO A 1 209 ? 27.119 2.429 -54.967 1.00 45.03 209 PRO A N 1
ATOM 1631 C CA . PRO A 1 209 ? 27.421 1.145 -55.573 1.00 45.03 209 PRO A CA 1
ATOM 1632 C C . PRO A 1 209 ? 28.187 1.386 -56.876 1.00 45.03 209 PRO A C 1
ATOM 1634 O O . PRO A 1 209 ? 27.611 1.749 -57.899 1.00 45.03 209 PRO A O 1
ATOM 1637 N N . GLY A 1 210 ? 29.503 1.183 -56.843 1.00 48.62 210 GLY A N 1
ATOM 1638 C CA . GLY A 1 210 ? 30.271 0.952 -58.062 1.00 48.62 210 GLY A CA 1
ATOM 1639 C C . GLY A 1 210 ? 29.783 -0.344 -58.727 1.00 48.62 210 GLY A C 1
ATOM 1640 O O . GLY A 1 210 ? 29.512 -1.321 -58.020 1.00 48.62 210 GLY A O 1
ATOM 1641 N N . PRO A 1 211 ? 29.636 -0.389 -60.061 1.00 46.81 211 PRO A N 1
ATOM 1642 C CA . PRO A 1 211 ? 29.138 -1.573 -60.739 1.00 46.81 211 PRO A CA 1
ATOM 1643 C C . PRO A 1 211 ? 30.237 -2.640 -60.727 1.00 46.81 211 PRO A C 1
ATOM 1645 O O . PRO A 1 211 ? 31.203 -2.545 -61.477 1.00 46.81 211 PRO A O 1
ATOM 1648 N N . GLY A 1 212 ? 30.107 -3.649 -59.863 1.00 50.84 212 GLY A N 1
ATOM 1649 C CA . GLY A 1 212 ? 30.941 -4.854 -59.939 1.00 50.84 212 GLY A CA 1
ATOM 1650 C C . GLY A 1 212 ? 31.546 -5.333 -58.624 1.00 50.84 212 GLY A C 1
ATOM 1651 O O . GLY A 1 212 ? 32.763 -5.405 -58.501 1.00 50.84 212 GLY A O 1
ATOM 1652 N N . ALA A 1 213 ? 30.720 -5.734 -57.658 1.00 43.94 213 ALA A N 1
ATOM 1653 C CA . ALA A 1 213 ? 31.211 -6.478 -56.497 1.00 43.94 213 ALA A CA 1
ATOM 1654 C C . ALA A 1 213 ? 30.234 -7.586 -56.085 1.00 43.94 213 ALA A C 1
ATOM 1656 O O . ALA A 1 213 ? 29.616 -7.540 -55.024 1.00 43.94 213 ALA A O 1
ATOM 1657 N N . GLY A 1 214 ? 30.111 -8.611 -56.933 1.00 50.81 214 GLY A N 1
ATOM 1658 C CA . GLY A 1 214 ? 29.700 -9.938 -56.479 1.00 50.81 214 GLY A CA 1
ATOM 1659 C C . GLY A 1 214 ? 30.829 -10.516 -55.628 1.00 50.81 214 GLY A C 1
ATOM 1660 O O . GLY A 1 214 ? 31.767 -11.100 -56.157 1.00 50.81 214 GLY A O 1
ATOM 1661 N N . GLY A 1 215 ? 30.794 -10.250 -54.324 1.00 51.41 215 GLY A N 1
ATOM 1662 C CA . GLY A 1 215 ? 31.789 -10.718 -53.364 1.00 51.41 215 GLY A CA 1
ATOM 1663 C C . GLY A 1 215 ? 31.172 -11.614 -52.283 1.00 51.41 215 GLY A C 1
ATOM 1664 O O . GLY A 1 215 ? 29.967 -11.529 -52.035 1.00 51.41 215 GLY A O 1
ATOM 1665 N N . PRO A 1 216 ? 31.994 -12.414 -51.575 1.00 52.91 216 PRO A N 1
ATOM 1666 C CA . PRO A 1 216 ? 31.594 -13.468 -50.621 1.00 52.91 216 PRO A CA 1
ATOM 1667 C C . PRO A 1 216 ? 30.803 -12.991 -49.381 1.00 52.91 216 PRO A C 1
ATOM 1669 O O . PRO A 1 216 ? 30.524 -13.768 -48.471 1.00 52.91 216 PRO A O 1
ATOM 1672 N N . GLY A 1 217 ? 30.430 -11.709 -49.322 1.00 54.06 217 GLY A N 1
ATOM 1673 C CA . GLY A 1 217 ? 29.544 -11.146 -48.305 1.00 54.06 217 GLY A CA 1
ATOM 1674 C C . GLY A 1 217 ? 28.071 -11.522 -48.492 1.00 54.06 217 GLY A C 1
ATOM 1675 O O . GLY A 1 217 ? 27.380 -11.663 -47.487 1.00 54.06 217 GLY A O 1
ATOM 1676 N N . MET A 1 218 ? 27.608 -11.745 -49.732 1.00 53.78 218 MET A N 1
ATOM 1677 C CA . MET A 1 218 ? 26.218 -12.164 -50.000 1.00 53.78 218 MET A CA 1
ATOM 1678 C C . MET A 1 218 ? 25.946 -13.576 -49.472 1.00 53.78 218 MET A C 1
ATOM 1680 O O . MET A 1 218 ? 24.991 -13.768 -48.732 1.00 53.78 218 MET A O 1
ATOM 1684 N N . GLU A 1 219 ? 26.857 -14.528 -49.696 1.00 57.31 219 GLU A N 1
ATOM 1685 C CA . GLU A 1 219 ? 26.722 -15.884 -49.139 1.00 57.31 219 GLU A CA 1
ATOM 1686 C C . GLU A 1 219 ? 26.742 -15.910 -47.603 1.00 57.31 219 GLU A C 1
ATOM 1688 O O . GLU A 1 219 ? 26.201 -16.819 -46.977 1.00 57.31 219 GLU A O 1
ATOM 1693 N N . ARG A 1 220 ? 27.403 -14.936 -46.966 1.00 58.72 220 ARG A N 1
ATOM 1694 C CA . ARG A 1 220 ? 27.476 -14.832 -45.502 1.00 58.72 220 ARG A CA 1
ATOM 1695 C C . ARG A 1 220 ? 26.205 -14.212 -44.919 1.00 58.72 220 ARG A C 1
ATOM 1697 O O . ARG A 1 220 ? 25.788 -14.619 -43.839 1.00 58.72 220 ARG A O 1
ATOM 1704 N N . LEU A 1 221 ? 25.599 -13.269 -45.643 1.00 62.47 221 LEU A N 1
ATOM 1705 C CA . LEU A 1 221 ? 24.291 -12.686 -45.342 1.00 62.47 221 LEU A CA 1
ATOM 1706 C C . LEU A 1 221 ? 23.168 -13.709 -45.529 1.00 62.47 221 LEU A C 1
ATOM 1708 O O . LEU A 1 221 ? 22.382 -13.881 -44.609 1.00 62.47 221 LEU A O 1
ATOM 1712 N N . GLU A 1 222 ? 23.161 -14.464 -46.628 1.00 64.88 222 GLU A N 1
ATOM 1713 C CA . GLU A 1 222 ? 22.174 -15.528 -46.866 1.00 64.88 222 GLU A CA 1
ATOM 1714 C C . GLU A 1 222 ? 22.256 -16.637 -45.806 1.00 64.88 222 GLU A C 1
ATOM 1716 O O . GLU A 1 222 ? 21.234 -17.094 -45.297 1.00 64.88 222 GLU A O 1
ATOM 1721 N N . ARG A 1 223 ? 23.470 -17.029 -45.385 1.00 66.38 223 ARG A N 1
ATOM 1722 C CA . ARG A 1 223 ? 23.649 -17.965 -44.259 1.00 66.38 223 ARG A CA 1
ATOM 1723 C C . ARG A 1 223 ? 23.138 -17.383 -42.939 1.00 66.38 223 ARG A C 1
ATOM 1725 O O . ARG A 1 223 ? 22.515 -18.102 -42.165 1.00 66.38 223 ARG A O 1
ATOM 1732 N N . LEU A 1 224 ? 23.377 -16.098 -42.671 1.00 67.50 224 LEU A N 1
ATOM 1733 C CA . LEU A 1 224 ? 22.868 -15.431 -41.467 1.00 67.50 224 LEU A CA 1
ATOM 1734 C C . LEU A 1 224 ? 21.338 -15.325 -41.479 1.00 67.50 224 LEU A C 1
ATOM 1736 O O . LEU A 1 224 ? 20.706 -15.639 -40.475 1.00 67.50 224 LEU A O 1
ATOM 1740 N N . GLU A 1 225 ? 20.732 -14.965 -42.606 1.00 70.31 225 GLU A N 1
ATOM 1741 C CA . GLU A 1 225 ? 19.276 -14.927 -42.757 1.00 70.31 225 GLU A CA 1
ATOM 1742 C C . GLU A 1 225 ? 18.646 -16.308 -42.548 1.00 70.31 225 GLU A C 1
ATOM 1744 O O . GLU A 1 225 ? 17.658 -16.420 -41.820 1.00 70.31 225 GLU A O 1
ATOM 1749 N N . MET A 1 226 ? 19.266 -17.368 -43.076 1.00 69.69 226 MET A N 1
ATOM 1750 C CA . MET A 1 226 ? 18.841 -18.751 -42.846 1.00 69.69 226 MET A CA 1
ATOM 1751 C C . MET A 1 226 ? 18.899 -19.121 -41.354 1.00 69.69 226 MET A C 1
ATOM 1753 O O . MET A 1 226 ? 17.910 -19.601 -40.805 1.00 69.69 226 MET A O 1
ATOM 1757 N N . THR A 1 227 ? 19.990 -18.783 -40.651 1.00 77.50 227 THR A N 1
ATOM 1758 C CA . THR A 1 227 ? 20.108 -19.046 -39.199 1.00 77.50 227 THR A CA 1
ATOM 1759 C C . THR A 1 227 ? 19.100 -18.260 -38.354 1.00 77.50 227 THR A C 1
ATOM 1761 O O . THR A 1 227 ? 18.600 -18.770 -37.352 1.00 77.50 227 THR A O 1
ATOM 1764 N N . VAL A 1 228 ? 18.751 -17.030 -38.749 1.00 78.19 228 VAL A N 1
ATOM 1765 C CA . VAL A 1 228 ? 17.731 -16.226 -38.055 1.00 78.19 228 VAL A CA 1
ATOM 1766 C C . VAL A 1 228 ? 16.336 -16.813 -38.270 1.00 78.19 228 VAL A C 1
ATOM 1768 O O . VAL A 1 228 ? 15.537 -16.849 -37.332 1.00 78.19 228 VAL A O 1
ATOM 1771 N N . GLN A 1 229 ? 16.043 -17.321 -39.469 1.00 79.00 229 GLN A N 1
ATOM 1772 C CA . GLN A 1 229 ? 14.781 -18.006 -39.758 1.00 79.00 229 GLN A CA 1
ATOM 1773 C C . GLN A 1 229 ? 14.655 -19.330 -38.992 1.00 79.00 229 GLN A C 1
ATOM 1775 O O . GLN A 1 229 ? 13.596 -19.597 -38.419 1.00 79.00 229 GLN A O 1
ATOM 1780 N N . GLU A 1 230 ? 15.733 -20.112 -38.903 1.00 80.50 230 GLU A N 1
ATOM 1781 C CA . GLU A 1 230 ? 15.797 -21.336 -38.094 1.00 80.50 230 GLU A CA 1
ATOM 1782 C C . GLU A 1 230 ? 15.603 -21.037 -36.601 1.00 80.50 230 GLU A C 1
ATOM 1784 O O . GLU A 1 230 ? 14.809 -21.691 -35.924 1.00 80.50 230 GLU A O 1
ATOM 1789 N N . LEU A 1 231 ? 16.254 -19.993 -36.077 1.00 80.00 231 LEU A N 1
ATOM 1790 C CA . LEU A 1 231 ? 16.077 -19.577 -34.686 1.00 80.00 231 LEU A CA 1
ATOM 1791 C C . LEU A 1 231 ? 14.634 -19.117 -34.414 1.00 80.00 231 LEU A C 1
ATOM 1793 O O . LEU A 1 231 ? 14.048 -19.470 -33.390 1.00 80.00 231 LEU A O 1
ATOM 1797 N N . ALA A 1 232 ? 14.024 -18.381 -35.347 1.00 82.50 232 ALA A N 1
ATOM 1798 C CA . ALA A 1 232 ? 12.628 -17.962 -35.254 1.00 82.50 232 ALA A CA 1
ATOM 1799 C C . ALA A 1 232 ? 11.637 -19.140 -35.350 1.00 82.50 232 ALA A C 1
ATOM 1801 O O . ALA A 1 232 ? 10.525 -19.051 -34.822 1.00 82.50 232 ALA A O 1
ATOM 1802 N N . ALA A 1 233 ? 12.002 -20.236 -36.018 1.00 86.12 233 ALA A N 1
ATOM 1803 C CA . ALA A 1 233 ? 11.223 -21.472 -36.018 1.00 86.12 233 ALA A CA 1
ATOM 1804 C C . ALA A 1 233 ? 11.307 -22.176 -34.654 1.00 86.12 233 ALA A C 1
ATOM 1806 O O . ALA A 1 233 ? 10.269 -22.438 -34.046 1.00 86.12 233 ALA A O 1
ATOM 1807 N N . HIS A 1 234 ? 12.513 -22.346 -34.103 1.00 83.44 234 HIS A N 1
ATOM 1808 C CA . HIS A 1 234 ? 12.706 -22.954 -32.781 1.00 83.44 234 HIS A CA 1
ATOM 1809 C C . HIS A 1 234 ? 12.017 -22.172 -31.653 1.00 83.44 234 HIS A C 1
ATOM 1811 O O . HIS A 1 234 ? 11.425 -22.764 -30.751 1.00 83.44 234 HIS A O 1
ATOM 1817 N N . VAL A 1 235 ? 12.033 -20.835 -31.700 1.00 86.38 235 VAL A N 1
ATOM 1818 C CA . VAL A 1 235 ? 11.312 -20.005 -30.718 1.00 86.38 235 VAL A CA 1
ATOM 1819 C C . VAL A 1 235 ? 9.799 -20.231 -30.802 1.00 86.38 235 VAL A C 1
ATOM 1821 O O . VAL A 1 235 ? 9.130 -20.301 -29.767 1.00 86.38 235 VAL A O 1
ATOM 1824 N N . ARG A 1 236 ? 9.244 -20.391 -32.011 1.00 89.94 236 ARG A N 1
ATOM 1825 C CA . ARG A 1 236 ? 7.818 -20.703 -32.197 1.00 89.94 236 ARG A CA 1
ATOM 1826 C C . ARG A 1 236 ? 7.464 -22.089 -31.658 1.00 89.94 236 ARG A C 1
ATOM 1828 O O . ARG A 1 236 ? 6.459 -22.214 -30.962 1.00 89.94 236 ARG A O 1
ATOM 1835 N N . GLU A 1 237 ? 8.306 -23.093 -31.892 1.00 88.38 237 GLU A N 1
ATOM 1836 C CA . GLU A 1 237 ? 8.114 -24.445 -31.349 1.00 88.38 237 GLU A CA 1
ATOM 1837 C C . GLU A 1 237 ? 8.171 -24.473 -29.817 1.00 88.38 237 GLU A C 1
ATOM 1839 O O . GLU A 1 237 ? 7.270 -25.011 -29.173 1.00 88.38 237 GLU A O 1
ATOM 1844 N N . LEU A 1 238 ? 9.167 -23.822 -29.209 1.00 84.00 238 LEU A N 1
ATOM 1845 C CA . LEU A 1 238 ? 9.266 -23.711 -27.750 1.00 84.00 238 LEU A CA 1
ATOM 1846 C C . LEU A 1 238 ? 8.053 -22.993 -27.149 1.00 84.00 238 LEU A C 1
ATOM 1848 O O . LEU A 1 238 ? 7.549 -23.398 -26.100 1.00 84.00 238 LEU A O 1
ATOM 1852 N N . THR A 1 239 ? 7.547 -21.960 -27.825 1.00 86.69 239 THR A N 1
ATOM 1853 C CA . THR A 1 239 ? 6.332 -21.252 -27.402 1.00 86.69 239 THR A CA 1
ATOM 1854 C C . THR A 1 239 ? 5.115 -22.180 -27.433 1.00 86.69 239 THR A C 1
ATOM 1856 O O . THR A 1 239 ? 4.360 -22.222 -26.461 1.00 86.69 239 THR A O 1
ATOM 1859 N N . ALA A 1 240 ? 4.966 -22.995 -28.482 1.00 86.69 240 ALA A N 1
ATOM 1860 C CA . ALA A 1 240 ? 3.888 -23.978 -28.584 1.00 86.69 240 ALA A CA 1
ATOM 1861 C C . ALA A 1 240 ? 3.967 -25.055 -27.484 1.00 86.69 240 ALA A C 1
ATOM 1863 O O . ALA A 1 240 ? 2.950 -25.380 -26.869 1.00 86.69 240 ALA A O 1
ATOM 1864 N N . ILE A 1 241 ? 5.168 -25.551 -27.166 1.00 86.06 241 ILE A N 1
ATOM 1865 C CA . ILE A 1 241 ? 5.386 -26.523 -26.080 1.00 86.06 241 ILE A CA 1
ATOM 1866 C C . ILE A 1 241 ? 5.021 -25.913 -24.720 1.00 86.06 241 ILE A C 1
ATOM 1868 O O . ILE A 1 241 ? 4.344 -26.547 -23.909 1.00 86.06 241 ILE A O 1
ATOM 1872 N N . ILE A 1 242 ? 5.423 -24.664 -24.460 1.00 81.44 242 ILE A N 1
ATOM 1873 C CA . ILE A 1 242 ? 5.083 -23.959 -23.216 1.00 81.44 242 ILE A CA 1
ATOM 1874 C C . ILE A 1 242 ? 3.565 -23.776 -23.088 1.00 81.44 242 ILE A C 1
ATOM 1876 O O . ILE A 1 242 ? 3.011 -23.970 -22.002 1.00 81.44 242 ILE A O 1
ATOM 1880 N N . GLU A 1 243 ? 2.874 -23.431 -24.175 1.00 83.19 243 GLU A N 1
ATOM 1881 C CA . GLU A 1 243 ? 1.414 -23.333 -24.180 1.00 83.19 243 GLU A CA 1
ATOM 1882 C C . GLU A 1 243 ? 0.731 -24.683 -23.953 1.00 83.19 243 GLU A C 1
ATOM 1884 O O . GLU A 1 243 ? -0.229 -24.755 -23.182 1.00 83.19 243 GLU A O 1
ATOM 1889 N N . GLN A 1 244 ? 1.239 -25.759 -24.554 1.00 82.06 244 GLN A N 1
ATOM 1890 C CA . GLN A 1 244 ? 0.726 -27.109 -24.338 1.00 82.06 244 GLN A CA 1
ATOM 1891 C C . GLN A 1 244 ? 0.885 -27.540 -22.872 1.00 82.06 244 GLN A C 1
ATOM 1893 O O . GLN A 1 244 ? -0.099 -27.929 -22.241 1.00 82.06 244 GLN A O 1
ATOM 1898 N N . MET A 1 245 ? 2.070 -27.355 -22.281 1.00 78.88 245 MET A N 1
ATOM 1899 C CA . MET A 1 245 ? 2.303 -27.647 -20.860 1.00 78.88 245 MET A CA 1
ATOM 1900 C C . MET A 1 245 ? 1.391 -26.826 -19.936 1.00 78.88 245 MET A C 1
ATOM 1902 O O . MET A 1 245 ? 0.947 -27.315 -18.894 1.00 78.88 245 MET A O 1
ATOM 1906 N N . ARG A 1 246 ? 1.084 -25.570 -20.294 1.00 77.06 246 ARG A N 1
ATOM 1907 C CA . ARG A 1 246 ? 0.123 -24.740 -19.547 1.00 77.06 246 ARG A CA 1
ATOM 1908 C C . ARG A 1 246 ? -1.302 -25.282 -19.644 1.00 77.06 246 ARG A C 1
ATOM 1910 O O . ARG A 1 246 ? -2.006 -25.267 -18.636 1.00 77.06 246 ARG A O 1
ATOM 1917 N N . ARG A 1 247 ? -1.727 -25.779 -20.810 1.00 74.50 247 ARG A N 1
ATOM 1918 C CA . ARG A 1 247 ? -3.052 -26.400 -20.993 1.00 74.50 247 ARG A CA 1
ATOM 1919 C C . ARG A 1 247 ? -3.176 -27.708 -20.214 1.00 74.50 247 ARG A C 1
ATOM 1921 O O . ARG A 1 247 ? -4.180 -27.903 -19.537 1.00 74.50 247 ARG A O 1
ATOM 1928 N N . GLU A 1 248 ? -2.148 -28.551 -20.227 1.00 74.88 248 GLU A N 1
ATOM 1929 C CA . GLU A 1 248 ? -2.124 -29.814 -19.475 1.00 74.88 248 GLU A CA 1
ATOM 1930 C C . GLU A 1 248 ? -2.151 -29.577 -17.954 1.00 74.88 248 GLU A C 1
ATOM 1932 O O . GLU A 1 248 ? -2.927 -30.210 -17.237 1.00 74.88 248 GLU A O 1
ATOM 1937 N N . ARG A 1 249 ? -1.400 -28.584 -17.452 1.00 64.81 249 ARG A N 1
ATOM 1938 C CA . ARG A 1 249 ? -1.448 -28.188 -16.031 1.00 64.81 249 ARG A CA 1
ATOM 1939 C C . ARG A 1 249 ? -2.747 -27.478 -15.636 1.00 64.81 249 ARG A C 1
ATOM 1941 O O . ARG A 1 249 ? -3.183 -27.617 -14.498 1.00 64.81 249 ARG A O 1
ATOM 1948 N N . GLY A 1 250 ? -3.377 -26.739 -16.550 1.00 57.94 250 GLY A N 1
ATOM 1949 C CA . GLY A 1 250 ? -4.677 -26.096 -16.327 1.00 57.94 250 GLY A CA 1
ATOM 1950 C C . GLY A 1 250 ? -5.874 -27.055 -16.405 1.00 57.94 250 GLY A C 1
ATOM 1951 O O . GLY A 1 250 ? -6.897 -26.804 -15.771 1.00 57.94 250 GLY A O 1
ATOM 1952 N N . GLY A 1 251 ? -5.751 -28.161 -17.147 1.00 51.31 251 GLY A N 1
ATOM 1953 C CA . GLY A 1 251 ? -6.794 -29.180 -17.312 1.00 51.31 251 GLY A CA 1
ATOM 1954 C C . GLY A 1 251 ? -6.901 -30.173 -16.149 1.00 51.31 251 GLY A C 1
ATOM 1955 O O . GLY A 1 251 ? -7.994 -30.650 -15.853 1.00 51.31 251 GLY A O 1
ATOM 1956 N N . ALA A 1 252 ? -5.805 -30.429 -15.428 1.00 50.47 252 ALA A N 1
ATOM 1957 C CA . ALA A 1 252 ? -5.790 -31.355 -14.288 1.00 50.47 252 ALA A CA 1
ATOM 1958 C C . ALA A 1 252 ? -6.588 -30.861 -13.059 1.00 50.47 252 ALA A C 1
ATOM 1960 O O . ALA A 1 252 ? -6.884 -31.644 -12.162 1.00 50.47 252 ALA A O 1
ATOM 1961 N N . ALA A 1 253 ? -6.984 -29.584 -13.016 1.00 49.84 253 ALA A N 1
ATOM 1962 C CA . ALA A 1 253 ? -7.772 -29.010 -11.920 1.00 49.84 253 ALA A CA 1
ATOM 1963 C C . ALA A 1 253 ? -9.301 -29.180 -12.079 1.00 49.84 253 ALA A C 1
ATOM 1965 O O . ALA A 1 253 ? -10.059 -28.652 -11.267 1.00 49.84 253 ALA A O 1
ATOM 1966 N N . ARG A 1 254 ? -9.782 -29.874 -13.125 1.00 47.84 254 ARG A N 1
ATOM 1967 C CA . ARG A 1 254 ? -11.223 -30.041 -13.413 1.00 47.84 254 ARG A CA 1
ATOM 1968 C C . ARG A 1 254 ? -11.635 -31.485 -13.725 1.00 47.84 254 ARG A C 1
ATOM 1970 O O . ARG A 1 254 ? -12.423 -31.711 -14.639 1.00 47.84 254 ARG A O 1
ATOM 1977 N N . GLN A 1 255 ? -11.153 -32.460 -12.959 1.00 42.53 255 GLN A N 1
ATOM 1978 C CA . GLN A 1 255 ? -11.865 -33.736 -12.843 1.00 42.53 255 GLN A CA 1
ATOM 1979 C C . GLN A 1 255 ? -12.599 -33.778 -11.498 1.00 42.53 255 GLN A C 1
ATOM 1981 O O . GLN A 1 255 ? -11.938 -33.788 -10.459 1.00 42.53 255 GLN A O 1
ATOM 1986 N N . PRO A 1 256 ? -13.945 -33.775 -11.477 1.00 46.25 256 PRO A N 1
ATOM 1987 C CA . PRO A 1 256 ? -14.665 -34.253 -10.310 1.00 46.25 256 PRO A CA 1
ATOM 1988 C C . PRO A 1 256 ? -14.418 -35.763 -10.218 1.00 46.25 256 PRO A C 1
ATOM 1990 O O . PRO A 1 256 ? -14.671 -36.497 -11.173 1.00 46.25 256 PRO A O 1
ATOM 1993 N N . LEU A 1 257 ? -13.847 -36.200 -9.096 1.00 47.59 257 LEU A N 1
ATOM 1994 C CA . LEU A 1 257 ? -13.712 -37.618 -8.763 1.00 47.59 257 LEU A CA 1
ATOM 1995 C C . LEU A 1 257 ? -15.115 -38.263 -8.713 1.00 47.59 257 LEU A C 1
ATOM 1997 O O . LEU A 1 257 ? -16.029 -37.608 -8.202 1.00 47.59 257 LEU A O 1
ATOM 2001 N N . PRO A 1 258 ? -15.302 -39.486 -9.247 1.00 57.09 258 PRO A N 1
ATOM 2002 C CA . PRO A 1 258 ? -16.523 -40.264 -9.041 1.00 57.09 258 PRO A CA 1
ATOM 2003 C C . PRO A 1 258 ? -16.693 -40.698 -7.580 1.00 57.09 258 PRO A C 1
ATOM 2005 O O . PRO A 1 258 ? -15.664 -40.894 -6.890 1.00 57.09 258 PRO A O 1
#

Secondary structure (DSSP, 8-state):
-----------------S-PPP---------HHHHHHHHHHHHHHHHHHHHHHHHTT-HHHHHHHHHHHHHHHHHHHHHHHHHHHHHHHHTT--PPPS----PPPPPS-----TTHHHHHHHHHHHHHHHHHHHHHHHTT-HHHHHHHHHHHHHHHHHHHHHHHHHHHHHHHHHHHHHHHHHHHHHHHHHHHHHHHHHHHHHHHHH----S----THHHHHHHHHHHHHHHHHHHHHHHHHHHHHHHHHHHTT-----

Radius of gyration: 33.35 Å; chains: 1; bounding box: 63×65×100 Å